Protein AF-A0A7K2QEQ9-F1 (afdb_monomer)

Sequence (281 aa):
MLDETPDTPDWWLLRLGRKLRKRQGQLDEWWRYYIGEPPLPELPQNAQQAFVDFQRKSRTNFCQLISNASVHRLFALGVTGPDGEPDDRASRWWQANRLDSRQKLVFRAAMSQATGYMMVGPHPRRTEDNGRPSPLITPEHPRECIVEYDPETGEPYVGLKAIRNDIDGYGYAWVLYDDTRFPYRTRERCGSRLPWGPDSWEYIGTTDDGEPHDLGMVQLVEFARMPDLGEDPTPEFAGVVDIQDRVNMGILNRMAASRYSGFRQKWIKGHKFAKKVDPAT

Radius of gyration: 26.87 Å; Cα contacts (8 Å, |Δi|>4): 428; chains: 1; bounding box: 74×70×76 Å

Nearest PDB structures (foldseek):
  9d94-assembly1_Fb  TM=6.676E-01  e=1.462E-11  Mycobacterium phage Bxb1
  8vde-assembly1_P6  TM=6.337E-01  e=1.022E-08  Dubowvirus dv80alpha
  7z4b-assembly1_ED  TM=5.308E-01  e=9.392E-07  Escherichia phage vB_EcoP_SU10
  7z4a-assembly1_J  TM=5.676E-01  e=2.870E-05  Escherichia phage vB_EcoP_SU10
  7y1c-assembly1_L  TM=5.266E-01  e=8.146E-05  Klebsiella phage Kp9

Structure (mmCIF, N/CA/C/O backbone):
data_AF-A0A7K2QEQ9-F1
#
_entry.id   AF-A0A7K2QEQ9-F1
#
loop_
_atom_site.group_PDB
_atom_site.id
_atom_site.type_symbol
_atom_site.label_atom_id
_atom_site.label_alt_id
_atom_site.label_comp_id
_atom_site.label_asym_id
_atom_site.label_entity_id
_atom_site.label_seq_id
_atom_site.pdbx_PDB_ins_code
_atom_site.Cartn_x
_atom_site.Cartn_y
_atom_site.Cartn_z
_atom_site.occupancy
_atom_site.B_iso_or_equiv
_atom_site.auth_seq_id
_atom_site.auth_comp_id
_atom_site.auth_asym_id
_atom_site.auth_atom_id
_atom_site.pdbx_PDB_model_num
ATOM 1 N N . MET A 1 1 ? -1.477 17.443 -23.589 1.00 75.44 1 MET A N 1
ATOM 2 C CA . MET A 1 1 ? -2.555 16.721 -22.883 1.00 75.44 1 MET A CA 1
ATOM 3 C C . MET A 1 1 ? -2.185 15.252 -22.952 1.00 75.44 1 MET A C 1
ATOM 5 O O . MET A 1 1 ? -1.629 14.880 -23.978 1.00 75.44 1 MET A O 1
ATOM 9 N N . LEU A 1 2 ? -2.367 14.490 -21.874 1.00 84.69 2 LEU A N 1
ATOM 10 C CA . LEU A 1 2 ? -2.044 13.058 -21.869 1.00 84.69 2 LEU A CA 1
ATOM 11 C C . LEU A 1 2 ? -2.911 12.311 -22.892 1.00 84.69 2 LEU A C 1
ATOM 13 O O . LEU A 1 2 ? -4.078 12.673 -23.070 1.00 84.69 2 LEU A O 1
ATOM 17 N N . ASP A 1 3 ? -2.342 11.302 -23.548 1.00 85.19 3 ASP A N 1
ATOM 18 C CA . ASP A 1 3 ? -3.082 10.430 -24.459 1.00 85.19 3 ASP A CA 1
ATOM 19 C C . ASP A 1 3 ? -4.025 9.510 -23.661 1.00 85.19 3 ASP A C 1
ATOM 21 O O . ASP A 1 3 ? -3.618 8.822 -22.727 1.00 85.19 3 ASP A O 1
ATOM 25 N N . GLU A 1 4 ? -5.316 9.519 -23.996 1.00 85.00 4 GLU A N 1
ATOM 26 C CA . GLU A 1 4 ? -6.317 8.638 -23.377 1.00 85.00 4 GLU A CA 1
ATOM 27 C C . GLU A 1 4 ? -6.650 7.422 -24.259 1.00 85.00 4 GLU A C 1
ATOM 29 O O . GLU A 1 4 ? -7.604 6.690 -23.976 1.00 85.00 4 GLU A O 1
ATOM 34 N N . THR A 1 5 ? -5.870 7.180 -25.315 1.00 90.75 5 THR A N 1
ATOM 35 C CA . THR A 1 5 ? -5.964 5.955 -26.109 1.00 90.75 5 THR A CA 1
ATOM 36 C C . THR A 1 5 ? -5.677 4.749 -25.207 1.00 90.75 5 THR A C 1
ATOM 38 O O . THR A 1 5 ? -4.652 4.744 -24.519 1.00 90.75 5 THR A O 1
ATOM 41 N N . PRO A 1 6 ? -6.568 3.737 -25.162 1.00 91.38 6 PRO A N 1
ATOM 42 C CA . PRO A 1 6 ? -6.371 2.560 -24.327 1.00 91.38 6 PRO A CA 1
ATOM 43 C C . PRO A 1 6 ? -5.007 1.911 -24.540 1.00 91.38 6 PRO A C 1
ATOM 45 O O . PRO A 1 6 ? -4.495 1.896 -25.655 1.00 91.38 6 PRO A O 1
ATOM 48 N N . ASP A 1 7 ? -4.468 1.359 -23.456 1.00 90.81 7 ASP A N 1
ATOM 49 C CA . ASP A 1 7 ? -3.192 0.639 -23.407 1.00 90.81 7 ASP A CA 1
ATOM 50 C C . ASP A 1 7 ? -1.912 1.482 -23.577 1.00 90.81 7 ASP A C 1
ATOM 52 O O . ASP A 1 7 ? -0.796 0.989 -23.420 1.00 90.81 7 ASP A O 1
ATOM 56 N N . THR A 1 8 ? -2.048 2.791 -23.788 1.00 94.81 8 THR A N 1
ATOM 57 C CA . THR A 1 8 ? -0.900 3.705 -23.740 1.00 94.81 8 THR A CA 1
ATOM 58 C C . THR A 1 8 ? -0.408 3.924 -22.300 1.00 94.81 8 THR A C 1
ATOM 60 O O . THR A 1 8 ? -1.208 3.854 -21.355 1.00 94.81 8 THR A O 1
ATOM 63 N N . PRO A 1 9 ? 0.882 4.260 -22.095 1.00 95.44 9 PRO A N 1
ATOM 64 C CA . PRO A 1 9 ? 1.413 4.581 -20.768 1.00 95.44 9 PRO A CA 1
ATOM 65 C C . PRO A 1 9 ? 0.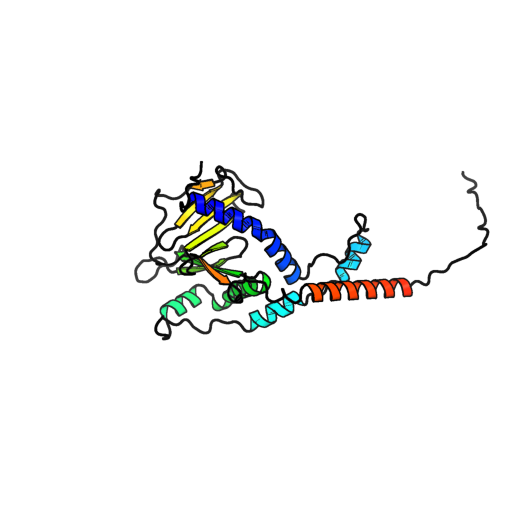640 5.709 -20.064 1.00 95.44 9 PRO A C 1
ATOM 67 O O . PRO A 1 9 ? 0.340 5.620 -18.871 1.00 95.44 9 PRO A O 1
ATOM 70 N N . ASP A 1 10 ? 0.237 6.735 -20.815 1.00 96.62 10 ASP A N 1
ATOM 71 C CA . ASP A 1 10 ? -0.557 7.871 -20.336 1.00 96.62 10 ASP A CA 1
ATOM 72 C C . ASP A 1 10 ? -1.949 7.443 -19.847 1.00 96.62 10 ASP A C 1
ATOM 74 O O . ASP A 1 10 ? -2.422 7.867 -18.781 1.00 96.62 10 ASP A O 1
ATOM 78 N N . TRP A 1 11 ? -2.599 6.548 -20.592 1.00 96.75 11 TRP A N 1
ATOM 79 C CA . TRP A 1 11 ? -3.883 5.987 -20.203 1.00 96.75 11 TRP A CA 1
ATOM 80 C C . TRP A 1 11 ? -3.764 5.119 -18.951 1.00 96.75 11 TRP A C 1
ATOM 82 O O . TRP A 1 11 ? -4.579 5.254 -18.029 1.00 96.75 11 TRP A O 1
ATOM 92 N N . TRP A 1 12 ? -2.729 4.276 -18.868 1.00 97.50 12 TRP A N 1
ATOM 93 C CA . TRP A 1 12 ? -2.460 3.451 -17.692 1.00 97.50 12 TRP A CA 1
ATOM 94 C C . TRP A 1 12 ? -2.159 4.294 -16.454 1.00 97.50 12 TRP A C 1
ATOM 96 O O . TRP A 1 12 ? -2.724 4.020 -15.391 1.00 97.50 12 TRP A O 1
ATOM 106 N N . LEU A 1 13 ? -1.378 5.370 -16.588 1.00 97.88 13 LEU A N 1
ATOM 107 C CA . LEU A 1 13 ? -1.125 6.344 -15.522 1.00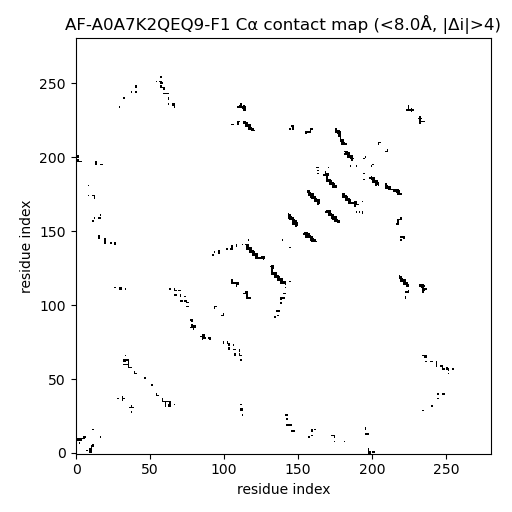 97.88 13 LEU A CA 1
ATOM 108 C C . LEU A 1 13 ? -2.440 6.866 -14.927 1.00 97.88 13 LEU A C 1
ATOM 110 O O . LEU A 1 13 ? -2.647 6.832 -13.710 1.00 97.88 13 LEU A O 1
ATOM 114 N N . LEU A 1 14 ? -3.354 7.337 -15.780 1.00 97.38 14 LEU A N 1
ATOM 115 C CA . LEU A 1 14 ? -4.630 7.898 -15.338 1.00 97.38 14 LEU A CA 1
ATOM 116 C C . LEU A 1 14 ? -5.568 6.826 -14.781 1.00 97.38 14 LEU A C 1
ATOM 118 O O . LEU A 1 14 ? -6.179 7.033 -13.727 1.00 97.38 14 LEU A O 1
ATOM 122 N N . ARG A 1 15 ? -5.691 5.678 -15.453 1.00 97.12 15 ARG A N 1
ATOM 123 C CA . ARG A 1 15 ? -6.558 4.568 -15.035 1.00 97.12 15 ARG A CA 1
ATOM 124 C C . ARG A 1 15 ? -6.131 4.017 -13.678 1.00 97.12 15 ARG A C 1
ATOM 126 O O . ARG A 1 15 ? -6.946 3.987 -12.748 1.00 97.12 15 ARG A O 1
ATOM 133 N N . LEU A 1 16 ? -4.862 3.633 -13.539 1.00 97.69 16 LEU A N 1
ATOM 134 C CA . LEU A 1 16 ? -4.319 3.093 -12.295 1.00 97.69 16 LEU A CA 1
ATOM 135 C C . LEU A 1 16 ? -4.279 4.149 -11.197 1.00 97.69 16 LEU A C 1
ATOM 137 O O . LEU A 1 16 ? -4.633 3.845 -10.061 1.00 97.69 16 LEU A O 1
ATOM 141 N N . GLY A 1 17 ? -3.965 5.405 -11.517 1.00 97.38 17 GLY A N 1
ATOM 142 C CA . GLY A 1 17 ? -3.999 6.498 -10.549 1.00 97.38 17 GLY A CA 1
ATOM 143 C C . GLY A 1 17 ? -5.399 6.733 -9.969 1.00 97.38 17 GLY A C 1
ATOM 144 O O . GLY A 1 17 ? -5.580 6.860 -8.751 1.00 97.38 17 GLY A O 1
ATOM 145 N N . ARG A 1 18 ? -6.436 6.707 -10.817 1.00 97.00 18 ARG A N 1
ATOM 146 C CA . ARG A 1 18 ? -7.844 6.789 -10.386 1.00 97.00 18 ARG A CA 1
ATOM 147 C C . ARG A 1 18 ? -8.246 5.567 -9.543 1.00 97.00 18 ARG A C 1
ATOM 149 O O . ARG A 1 18 ? -8.886 5.752 -8.503 1.00 97.00 18 ARG A O 1
ATOM 156 N N . LYS A 1 19 ? -7.832 4.349 -9.923 1.00 96.56 19 LYS A N 1
ATOM 157 C CA . LYS A 1 19 ? -8.053 3.102 -9.152 1.00 96.56 19 LYS A CA 1
ATOM 158 C C . LYS A 1 19 ? -7.372 3.170 -7.776 1.00 96.56 19 LYS A C 1
ATOM 160 O O . LYS A 1 19 ? -8.018 2.937 -6.753 1.00 96.56 19 LYS A O 1
ATOM 165 N N . LEU A 1 20 ? -6.116 3.618 -7.738 1.00 95.50 20 LEU A N 1
ATOM 166 C CA . LEU A 1 20 ? -5.326 3.852 -6.529 1.00 95.50 20 LEU A CA 1
ATOM 167 C C . LEU A 1 20 ? -6.003 4.866 -5.600 1.00 95.50 20 LEU A C 1
ATOM 169 O O . LEU A 1 20 ? -6.076 4.634 -4.395 1.00 95.50 20 LEU A O 1
ATOM 173 N N . ARG A 1 21 ? -6.548 5.966 -6.144 1.00 95.38 21 ARG A N 1
ATOM 174 C CA . ARG A 1 21 ? -7.313 6.959 -5.371 1.00 95.38 21 ARG A CA 1
ATOM 175 C C . ARG A 1 21 ? -8.598 6.367 -4.794 1.00 95.38 21 ARG A C 1
ATOM 177 O O . ARG A 1 21 ? -8.899 6.628 -3.631 1.00 95.38 21 ARG A O 1
ATOM 184 N N . LYS A 1 22 ? -9.351 5.592 -5.582 1.00 95.44 22 LYS A N 1
ATOM 185 C CA . LYS A 1 22 ? -10.633 5.004 -5.160 1.00 95.44 22 LYS A CA 1
ATOM 186 C C . LYS A 1 22 ? -10.467 4.100 -3.934 1.00 95.44 22 LYS A C 1
ATOM 188 O O . LYS A 1 22 ? 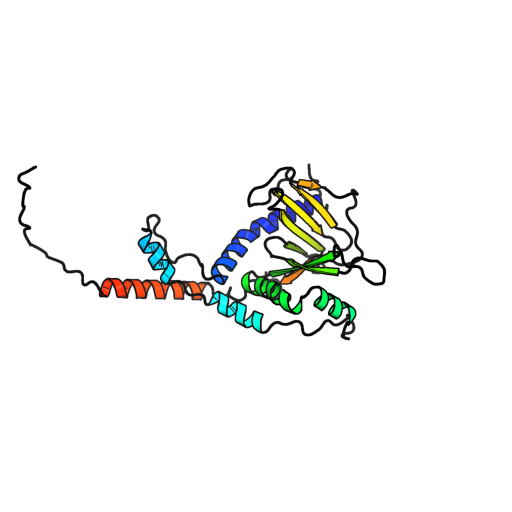-11.293 4.165 -3.029 1.00 95.44 22 LYS A O 1
ATOM 193 N N . ARG A 1 23 ? -9.383 3.319 -3.864 1.00 93.94 23 ARG A N 1
ATOM 194 C CA . ARG A 1 23 ? -9.134 2.402 -2.737 1.00 93.94 23 ARG A CA 1
ATOM 195 C C . ARG A 1 23 ? -8.541 3.050 -1.479 1.00 93.94 23 ARG A C 1
ATOM 197 O O . ARG A 1 23 ? -8.520 2.400 -0.440 1.00 93.94 23 ARG A O 1
ATOM 204 N N . GLN A 1 24 ? -8.091 4.313 -1.524 1.00 92.75 24 GLN A N 1
ATOM 205 C CA . GLN A 1 24 ? -7.481 4.979 -0.355 1.00 92.75 24 GLN A CA 1
ATOM 206 C C . GLN A 1 24 ? -8.390 4.948 0.875 1.00 92.75 24 GLN A C 1
ATOM 208 O O . GLN A 1 24 ? -7.913 4.637 1.958 1.00 92.75 24 GLN A O 1
ATOM 213 N N . GLY A 1 25 ? -9.692 5.206 0.702 1.00 93.88 25 GLY A N 1
ATOM 214 C CA . GLY A 1 25 ? -10.641 5.230 1.820 1.00 93.88 25 GLY A CA 1
ATOM 215 C C . GLY A 1 25 ? -10.752 3.882 2.536 1.00 93.88 25 GLY A C 1
ATOM 216 O O . GLY A 1 25 ? -10.727 3.839 3.762 1.00 93.88 25 GLY A O 1
ATOM 217 N N . GLN A 1 26 ? -10.784 2.785 1.776 1.00 94.75 26 GLN A N 1
ATOM 218 C CA . GLN A 1 26 ? -10.791 1.426 2.320 1.00 94.75 26 GLN A CA 1
ATOM 219 C C . GLN A 1 26 ? -9.482 1.123 3.071 1.00 94.75 26 GLN A C 1
ATOM 221 O O . GLN A 1 26 ? -9.497 0.620 4.192 1.00 94.75 26 GLN A O 1
ATOM 226 N N . LEU A 1 27 ? -8.338 1.488 2.481 1.00 95.31 27 LEU A N 1
ATOM 227 C CA . LEU A 1 27 ? -7.023 1.313 3.103 1.00 95.31 27 LEU A CA 1
ATOM 228 C C . LEU A 1 27 ? -6.869 2.151 4.384 1.00 95.31 27 LEU A C 1
ATOM 230 O O . LEU A 1 27 ? -6.240 1.687 5.336 1.00 95.31 27 LEU A O 1
ATOM 234 N N . ASP A 1 28 ? -7.417 3.371 4.410 1.00 95.25 28 ASP A N 1
ATOM 235 C CA . ASP A 1 28 ? -7.485 4.245 5.586 1.00 95.25 28 ASP A CA 1
ATOM 236 C C . ASP A 1 28 ? -8.311 3.604 6.700 1.00 95.25 28 ASP A C 1
ATOM 238 O O . ASP A 1 28 ? -7.894 3.592 7.858 1.00 95.25 28 ASP A O 1
ATOM 242 N N . GLU A 1 29 ? -9.475 3.059 6.358 1.00 95.06 29 GLU A N 1
ATOM 243 C CA . GLU A 1 29 ? -10.355 2.385 7.303 1.00 95.06 29 GLU A CA 1
ATOM 244 C C . GLU A 1 29 ? -9.675 1.169 7.933 1.00 95.06 29 GLU A C 1
ATOM 246 O O . GLU A 1 29 ? -9.560 1.096 9.158 1.00 95.06 29 GLU A O 1
ATOM 251 N N . TRP A 1 30 ? -9.134 0.260 7.124 1.00 96.31 30 TRP A N 1
ATOM 252 C CA . TRP A 1 30 ? -8.419 -0.908 7.637 1.00 96.31 30 TRP A CA 1
ATOM 253 C C . TRP A 1 30 ? -7.213 -0.519 8.490 1.00 96.31 30 TRP A C 1
ATOM 255 O O . TRP A 1 30 ? -7.004 -1.082 9.566 1.00 96.31 30 TRP A O 1
ATOM 265 N N . TRP A 1 31 ? -6.466 0.507 8.075 1.00 96.31 31 TRP A N 1
ATOM 266 C CA . TRP A 1 31 ? -5.362 1.027 8.875 1.00 96.31 31 TRP A CA 1
ATOM 267 C C . TRP A 1 31 ? -5.830 1.526 10.243 1.00 96.31 31 TRP A C 1
ATOM 269 O O . TRP A 1 31 ? -5.199 1.210 11.249 1.00 96.31 31 TRP A O 1
ATOM 279 N N . ARG A 1 32 ? -6.957 2.244 10.308 1.00 95.88 32 ARG A N 1
ATOM 280 C CA . ARG A 1 32 ? -7.550 2.722 11.566 1.00 95.88 32 ARG A CA 1
ATOM 281 C C . ARG A 1 32 ? -7.912 1.580 12.507 1.00 95.88 32 ARG A C 1
ATOM 283 O O . ARG A 1 32 ? -7.599 1.670 13.693 1.00 95.88 32 ARG A O 1
ATOM 290 N N . TYR A 1 33 ? -8.518 0.506 12.003 1.00 96.12 33 TYR A N 1
ATOM 291 C CA . TYR A 1 33 ? -8.769 -0.691 12.813 1.00 96.12 33 TYR A CA 1
ATOM 292 C C . TYR A 1 33 ? -7.458 -1.316 13.300 1.00 96.12 33 TYR A C 1
ATOM 294 O O . TYR A 1 33 ? -7.313 -1.583 14.492 1.00 96.12 33 TYR A O 1
ATOM 302 N N . TYR A 1 34 ? -6.471 -1.467 12.414 1.00 96.69 34 TYR A N 1
ATOM 303 C CA . TYR A 1 34 ? -5.168 -2.033 12.756 1.00 96.69 34 TYR A CA 1
ATOM 304 C C . TYR A 1 34 ? -4.413 -1.223 13.827 1.00 96.69 34 TYR A C 1
ATOM 306 O O . TYR A 1 34 ? -3.837 -1.804 14.744 1.00 96.69 34 TYR A O 1
ATOM 314 N N . ILE A 1 35 ? -4.410 0.111 13.776 1.00 96.25 35 ILE A N 1
ATOM 315 C CA . ILE A 1 35 ? -3.722 0.932 14.792 1.00 96.25 35 ILE A CA 1
ATOM 316 C C . ILE A 1 35 ? -4.529 1.114 16.086 1.00 96.25 35 ILE A C 1
ATOM 318 O O . ILE A 1 35 ? -4.035 1.730 17.027 1.00 96.25 35 ILE A O 1
ATOM 322 N N . GLY A 1 36 ? -5.747 0.567 16.169 1.00 94.38 36 GLY A N 1
ATOM 323 C CA . GLY A 1 36 ? -6.602 0.699 17.352 1.00 94.38 36 GLY A CA 1
ATOM 324 C C . GLY A 1 36 ? -7.331 2.039 17.432 1.00 94.38 36 GLY A C 1
ATOM 325 O O . GLY A 1 36 ? -7.755 2.462 18.508 1.00 94.38 36 GLY A O 1
ATOM 326 N N . GLU A 1 37 ? -7.525 2.697 16.290 1.00 94.31 37 GLU A N 1
ATOM 327 C CA . GLU A 1 37 ? -8.322 3.914 16.145 1.00 94.31 37 GLU A CA 1
ATOM 328 C C . GLU A 1 37 ? -9.589 3.717 15.285 1.00 94.31 37 GLU A C 1
ATOM 330 O O . GLU A 1 37 ? -9.890 4.566 14.427 1.00 94.31 37 GLU A O 1
ATOM 335 N N . PRO A 1 38 ? -10.385 2.648 15.515 1.00 91.88 38 PRO A N 1
ATOM 336 C CA . PRO A 1 38 ? -11.612 2.433 14.759 1.00 91.88 38 PRO A CA 1
ATOM 337 C C . PRO A 1 38 ? -12.593 3.601 14.959 1.00 91.88 38 PRO A C 1
ATOM 339 O O . PRO A 1 38 ? -12.462 4.379 15.923 1.00 91.88 38 PRO A O 1
ATOM 342 N N . PRO A 1 39 ? -13.570 3.783 14.055 1.00 88.19 39 PRO A N 1
ATOM 343 C CA . PRO A 1 39 ? -14.666 4.728 14.253 1.00 88.19 39 PRO A CA 1
ATOM 344 C C . PRO A 1 39 ? -15.258 4.631 15.665 1.00 88.19 39 PRO A C 1
ATOM 346 O O . PRO A 1 39 ? -15.314 3.562 16.268 1.00 88.19 39 PRO A O 1
ATOM 349 N N . LEU A 1 40 ? -15.616 5.778 16.245 1.00 83.75 40 LEU A N 1
ATOM 350 C CA . LEU A 1 40 ? -16.183 5.786 17.588 1.00 83.75 40 LEU A CA 1
ATOM 351 C C . LEU A 1 40 ? -17.622 5.235 17.554 1.00 83.75 40 LEU A C 1
ATOM 353 O O . LEU A 1 40 ? -18.376 5.607 16.650 1.00 83.75 40 LEU A O 1
ATOM 357 N N . PRO A 1 41 ? -18.004 4.378 18.516 1.00 69.31 41 PRO A N 1
ATOM 358 C CA . PRO A 1 41 ? -19.355 3.846 18.618 1.00 69.31 41 PRO A CA 1
ATOM 359 C C . PRO A 1 41 ? -20.309 4.961 19.074 1.00 69.31 41 PRO A C 1
ATOM 361 O O . PRO A 1 41 ? -20.309 5.331 20.241 1.00 69.31 41 PRO A O 1
ATOM 364 N N . GLU A 1 42 ? -21.106 5.481 18.137 1.00 63.66 42 GLU A N 1
ATOM 365 C CA . GLU A 1 42 ? -22.109 6.546 18.320 1.00 63.66 42 GLU A CA 1
ATOM 366 C C . GLU A 1 42 ? -21.556 7.956 18.618 1.00 63.66 42 GLU A C 1
ATOM 368 O O . GLU 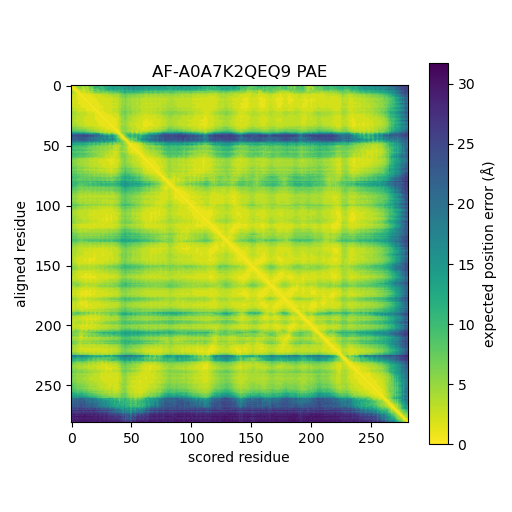A 1 42 ? -21.150 8.317 19.726 1.00 63.66 42 GLU A O 1
ATOM 373 N N . LEU A 1 43 ? -21.652 8.834 17.618 1.00 58.47 43 LEU A N 1
ATOM 374 C CA . LEU A 1 43 ? -21.442 10.271 17.781 1.00 58.47 43 LEU A CA 1
ATOM 375 C C . LEU A 1 43 ? -22.772 11.004 17.557 1.00 58.47 43 LEU A C 1
ATOM 377 O O . LEU A 1 43 ? -23.180 11.189 16.410 1.00 58.47 43 LEU A O 1
ATOM 381 N N . PRO A 1 44 ? -23.454 11.474 18.616 1.00 59.69 44 PRO A N 1
ATOM 382 C CA . PRO A 1 44 ? -24.393 12.578 18.466 1.00 59.69 44 PRO A CA 1
ATOM 383 C C . PRO A 1 44 ? -23.664 13.758 17.809 1.00 59.69 44 PRO A C 1
ATOM 385 O O . PRO A 1 44 ? -22.534 14.062 18.196 1.00 59.69 44 PRO A O 1
ATOM 388 N N . GLN A 1 45 ? -24.306 14.455 16.863 1.00 59.28 45 GLN A N 1
ATOM 389 C CA . GLN A 1 45 ? -23.685 15.570 16.120 1.00 59.28 45 GLN A CA 1
ATOM 390 C C . GLN A 1 45 ? -23.093 16.664 17.034 1.00 59.28 45 GLN A C 1
ATOM 392 O O . GLN A 1 45 ? -22.138 17.327 16.649 1.00 59.28 45 GLN A O 1
ATOM 397 N N . ASN A 1 46 ? -23.603 16.792 18.267 1.00 63.81 46 ASN A N 1
ATOM 398 C CA . ASN A 1 46 ? -23.173 17.772 19.269 1.00 63.81 46 ASN A CA 1
ATOM 399 C C . ASN A 1 46 ? -22.603 17.114 20.542 1.00 63.81 46 ASN A C 1
ATOM 401 O O . ASN A 1 46 ? -22.880 17.554 21.660 1.00 63.81 46 ASN A O 1
ATOM 405 N N . ALA A 1 47 ? -21.852 16.020 20.404 1.00 64.75 47 ALA A N 1
ATOM 406 C CA . ALA A 1 47 ? -21.173 15.396 21.536 1.00 64.75 47 ALA A CA 1
ATOM 407 C C . ALA A 1 47 ? -20.120 16.341 22.142 1.00 64.75 47 ALA A C 1
ATOM 409 O O . ALA A 1 47 ? -19.213 16.809 21.457 1.00 64.75 47 ALA A O 1
ATOM 410 N N . GLN A 1 48 ? -20.209 16.598 23.449 1.00 78.00 48 GLN A N 1
ATOM 411 C CA . GLN A 1 48 ? -19.178 17.355 24.164 1.00 78.00 48 GLN A CA 1
ATOM 412 C C . GLN A 1 48 ? -17.830 16.617 24.108 1.00 78.00 48 GLN A C 1
ATOM 414 O O . GLN A 1 48 ? -17.792 15.390 24.209 1.00 78.00 48 GLN A O 1
ATOM 419 N N . GLN A 1 49 ? -16.715 17.354 24.037 1.00 82.75 49 GLN A N 1
ATOM 420 C CA . GLN A 1 49 ? -15.361 16.776 23.974 1.00 82.75 49 GLN A CA 1
ATOM 421 C C . GLN A 1 49 ? -15.092 15.763 25.102 1.00 82.75 49 GLN A C 1
ATOM 423 O O . GLN A 1 49 ? -14.514 14.707 24.865 1.00 82.75 49 GLN A O 1
ATOM 428 N N . ALA A 1 50 ? -15.603 16.026 26.309 1.00 77.62 50 ALA A N 1
ATOM 429 C CA . ALA A 1 50 ? -15.492 15.108 27.443 1.00 77.62 50 ALA A CA 1
ATOM 430 C C . ALA A 1 50 ? -16.147 13.736 27.182 1.00 77.62 50 ALA A C 1
ATOM 432 O O . ALA A 1 50 ? -15.655 12.715 27.663 1.00 77.62 50 ALA A O 1
ATOM 433 N N . PHE A 1 51 ? -17.238 13.697 26.410 1.00 80.50 51 PHE A N 1
ATOM 434 C CA . PHE A 1 51 ? -17.881 12.451 25.999 1.00 80.50 51 PHE A CA 1
ATOM 435 C C . PHE A 1 51 ? -17.051 11.727 24.935 1.00 80.50 51 PHE A C 1
ATOM 437 O O . PHE A 1 51 ? -16.862 10.521 25.042 1.00 80.50 51 PHE A O 1
ATOM 444 N N . VAL A 1 52 ? -16.471 12.450 23.973 1.00 83.88 52 VAL A N 1
ATOM 445 C CA . VAL A 1 52 ? -15.554 11.876 22.969 1.00 83.88 52 VAL A CA 1
ATOM 446 C C . VAL A 1 52 ? -14.325 11.252 23.637 1.00 83.88 52 VAL A C 1
ATOM 448 O O . VAL A 1 52 ? -13.960 10.115 23.337 1.00 83.88 52 VAL A O 1
ATOM 451 N N . ASP A 1 53 ? -13.709 11.950 24.591 1.00 85.31 53 ASP A N 1
ATOM 452 C CA . ASP A 1 53 ? -12.554 11.437 25.337 1.00 85.31 53 ASP A CA 1
ATOM 453 C C . ASP A 1 53 ? -12.919 10.234 26.212 1.00 85.31 53 ASP A C 1
ATOM 455 O O . ASP A 1 53 ? -12.105 9.330 26.413 1.00 85.31 53 ASP A O 1
ATOM 459 N N . PHE A 1 54 ? -14.155 10.190 26.712 1.00 84.44 54 PHE A N 1
ATOM 460 C CA . PHE A 1 54 ? -14.685 9.030 27.414 1.00 84.44 54 PHE A CA 1
ATOM 461 C C . PHE A 1 54 ? -14.889 7.833 26.476 1.00 84.44 54 PHE A C 1
ATOM 463 O O . PHE A 1 54 ? -14.454 6.734 26.816 1.00 84.44 54 PHE A O 1
ATOM 470 N N . GLN A 1 55 ? -15.454 8.044 25.284 1.00 85.25 55 GLN A N 1
ATOM 471 C CA . GLN A 1 55 ? -15.598 6.996 24.269 1.00 85.25 55 GLN A CA 1
ATOM 472 C C . GLN A 1 55 ? -14.248 6.438 23.816 1.00 85.25 55 GLN A C 1
ATOM 474 O O . GLN A 1 55 ? -14.088 5.232 23.683 1.00 85.25 55 GLN A O 1
ATOM 479 N N . ARG A 1 56 ? -13.226 7.285 23.646 1.00 88.25 56 ARG A N 1
ATOM 480 C CA . ARG A 1 56 ? -11.877 6.823 23.273 1.00 88.25 56 ARG A CA 1
ATOM 481 C C . ARG A 1 56 ? -11.308 5.791 24.250 1.00 88.25 56 ARG A C 1
ATOM 483 O O . ARG A 1 56 ? -10.552 4.926 23.825 1.00 88.25 56 ARG A O 1
ATOM 490 N N . LYS A 1 57 ? -11.687 5.842 25.532 1.00 88.25 57 LYS A N 1
ATOM 491 C CA . LYS A 1 57 ? -11.246 4.871 26.547 1.00 88.25 57 LYS A CA 1
ATOM 492 C C . LYS A 1 57 ? -11.878 3.487 26.392 1.00 88.25 57 LYS A C 1
ATOM 494 O O . LYS A 1 57 ? -11.358 2.550 26.987 1.00 88.25 57 LYS A O 1
ATOM 499 N N . SER A 1 58 ? -12.972 3.348 25.639 1.00 89.06 58 SER A N 1
ATOM 500 C CA . SER A 1 58 ? -13.591 2.042 25.395 1.00 89.06 58 SER A CA 1
ATOM 501 C C . SER A 1 58 ? -12.949 1.271 24.243 1.00 89.06 58 SER A C 1
ATOM 503 O O . SER A 1 58 ? -13.236 0.084 24.087 1.00 89.06 58 SER A O 1
ATOM 505 N N . ARG A 1 59 ? -12.086 1.920 23.446 1.00 90.50 59 ARG A N 1
ATOM 506 C CA . ARG A 1 59 ? -11.389 1.278 22.329 1.00 90.50 59 ARG A CA 1
ATOM 507 C C . ARG A 1 59 ? -10.467 0.173 22.833 1.00 90.50 59 ARG A C 1
ATOM 509 O O . ARG A 1 59 ? -9.595 0.390 23.670 1.00 90.50 59 ARG A O 1
ATOM 516 N N . THR A 1 60 ? -10.643 -1.002 22.254 1.00 90.88 60 THR A N 1
ATOM 517 C CA . THR A 1 60 ? -9.745 -2.152 22.355 1.00 90.88 60 THR A CA 1
ATOM 518 C C . THR A 1 60 ? -9.180 -2.458 20.974 1.00 90.88 60 THR A C 1
ATOM 520 O O . THR A 1 60 ? -9.797 -2.097 19.974 1.00 90.88 60 THR A O 1
ATOM 523 N N . ASN A 1 61 ? -8.004 -3.085 20.903 1.00 93.81 61 ASN A N 1
ATOM 524 C CA . ASN A 1 61 ? -7.341 -3.372 19.629 1.00 93.81 61 ASN A CA 1
ATOM 525 C C . ASN A 1 61 ? -7.024 -4.866 19.477 1.00 93.81 61 ASN A C 1
ATOM 527 O O . ASN A 1 61 ? -5.892 -5.301 19.686 1.00 93.81 61 ASN A O 1
ATOM 531 N N . PHE A 1 62 ? -8.035 -5.655 19.114 1.00 95.25 62 PHE A N 1
ATOM 532 C CA . PHE A 1 62 ? -7.852 -7.056 18.727 1.00 95.25 62 PHE A CA 1
ATOM 533 C C . PHE A 1 62 ? -7.386 -7.193 17.276 1.00 95.25 62 PHE A C 1
ATOM 535 O O . PHE A 1 62 ? -6.641 -8.121 16.971 1.00 95.25 62 PHE A O 1
ATOM 542 N N . CYS A 1 63 ? -7.762 -6.260 16.395 1.00 96.00 63 CYS A N 1
ATOM 543 C CA . CYS A 1 63 ? -7.373 -6.270 14.982 1.00 96.00 63 CYS A CA 1
ATOM 544 C C . CYS A 1 63 ? -5.848 -6.335 14.800 1.00 96.00 63 CYS A C 1
ATOM 546 O O . CYS A 1 63 ? -5.353 -7.172 14.047 1.00 96.00 63 CYS A O 1
ATOM 548 N N . GLN A 1 64 ? -5.089 -5.526 15.550 1.00 96.44 64 GLN A N 1
ATOM 549 C CA . GLN A 1 64 ? -3.624 -5.572 15.522 1.00 96.44 64 GLN A CA 1
ATOM 550 C C . GLN A 1 64 ? -3.064 -6.921 15.962 1.00 96.44 64 GLN A C 1
ATOM 552 O O . GLN A 1 64 ? -2.124 -7.429 15.351 1.00 96.44 64 GLN A O 1
ATOM 557 N N . LEU A 1 65 ? -3.616 -7.479 17.042 1.00 95.56 65 LEU A N 1
ATOM 558 C CA . LEU A 1 65 ? -3.174 -8.753 17.595 1.00 95.56 65 LEU A CA 1
ATOM 559 C C . LEU A 1 65 ? -3.370 -9.880 16.575 1.00 95.56 65 LEU A C 1
ATOM 561 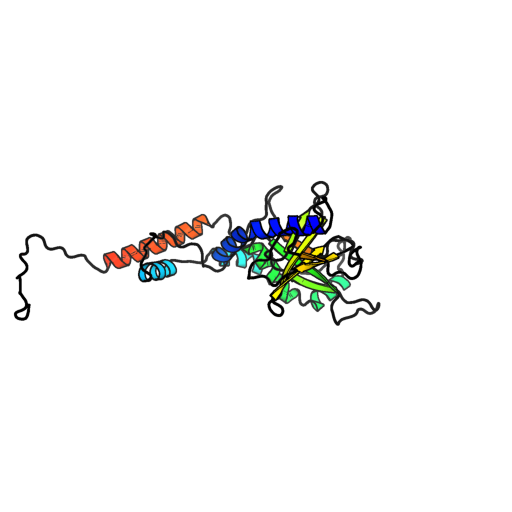O O . LEU A 1 65 ? -2.458 -10.678 16.378 1.00 95.56 65 LEU A O 1
ATOM 565 N N . ILE A 1 66 ? -4.525 -9.901 15.905 1.00 94.88 66 ILE A N 1
ATOM 566 C CA . ILE A 1 66 ? -4.872 -10.891 14.879 1.00 94.88 66 ILE A CA 1
ATOM 567 C C . ILE A 1 66 ? -3.903 -10.803 13.699 1.00 94.88 66 ILE A C 1
ATOM 569 O O . ILE A 1 66 ? -3.250 -11.796 13.389 1.00 94.88 66 ILE A O 1
ATOM 573 N N . SER A 1 67 ? -3.713 -9.616 13.108 1.00 94.81 67 SER A N 1
ATOM 574 C CA . SER A 1 67 ? -2.754 -9.458 12.004 1.00 94.81 67 SER A CA 1
ATOM 575 C C . SER A 1 67 ? -1.329 -9.835 12.422 1.00 94.81 67 SER A C 1
ATOM 577 O O . SER A 1 67 ? -0.628 -10.536 11.693 1.00 94.81 67 SER A O 1
ATOM 579 N N . ASN A 1 68 ? -0.873 -9.393 13.600 1.00 95.06 68 ASN A N 1
ATOM 580 C CA . ASN A 1 68 ? 0.500 -9.640 14.038 1.00 95.06 68 ASN A CA 1
ATOM 581 C C . ASN A 1 68 ? 0.763 -11.115 14.362 1.00 95.06 68 ASN A C 1
ATOM 583 O O . ASN A 1 68 ? 1.883 -11.577 14.144 1.00 95.06 68 ASN A O 1
ATOM 587 N N . ALA A 1 69 ? -0.237 -11.866 14.833 1.00 95.12 69 ALA A N 1
ATOM 588 C CA . ALA A 1 69 ? -0.091 -13.298 15.088 1.00 95.12 69 ALA A CA 1
ATOM 589 C C . ALA A 1 69 ? 0.355 -14.060 13.826 1.00 95.12 69 ALA A C 1
ATOM 591 O O . ALA A 1 69 ? 1.267 -14.888 13.910 1.00 95.12 69 ALA A O 1
ATOM 592 N N . SER A 1 70 ? -0.220 -13.726 12.666 1.00 92.12 70 SER A N 1
ATOM 593 C CA . SER A 1 70 ? 0.168 -14.283 11.365 1.00 92.12 70 SER A CA 1
ATOM 594 C C . SER A 1 70 ? 1.525 -13.731 10.905 1.00 92.12 70 SER A C 1
ATOM 596 O O . SER A 1 70 ? 2.437 -14.502 10.604 1.00 92.12 70 SER A O 1
ATOM 598 N N . VAL A 1 71 ? 1.734 -12.407 10.960 1.00 94.44 71 VAL A N 1
ATOM 599 C CA . VAL A 1 71 ? 2.999 -11.756 10.542 1.00 94.44 71 VAL A CA 1
ATOM 600 C C . VAL A 1 71 ? 4.220 -12.293 11.293 1.00 94.44 71 VAL A C 1
ATOM 602 O O . VAL A 1 71 ? 5.289 -12.438 10.706 1.00 94.44 71 VAL A O 1
ATOM 605 N N . HIS A 1 72 ? 4.101 -12.591 12.589 1.00 92.88 72 HIS A N 1
ATOM 606 C CA . HIS A 1 72 ? 5.225 -13.096 13.382 1.00 92.88 72 HIS A CA 1
ATOM 607 C C . HIS A 1 72 ? 5.695 -14.493 12.962 1.00 92.88 72 HIS A C 1
ATOM 609 O O . HIS A 1 72 ? 6.845 -14.832 13.243 1.00 92.88 72 HIS A O 1
ATOM 615 N N . ARG A 1 73 ? 4.835 -15.271 12.295 1.00 92.44 73 ARG A N 1
ATOM 616 C CA . ARG A 1 73 ? 5.129 -16.625 11.805 1.00 92.44 73 ARG A CA 1
ATOM 617 C C . ARG A 1 73 ? 5.626 -16.642 10.360 1.00 92.44 73 ARG A C 1
ATOM 619 O O . ARG A 1 73 ? 6.218 -17.632 9.949 1.00 92.44 73 ARG A O 1
ATOM 626 N N . LEU A 1 74 ? 5.402 -15.564 9.607 1.00 92.06 74 LEU A N 1
ATOM 627 C CA . LEU A 1 74 ? 5.864 -15.441 8.229 1.00 92.06 74 LEU A CA 1
ATOM 628 C C . LEU A 1 74 ? 7.335 -15.021 8.174 1.00 92.06 74 LEU A C 1
ATOM 630 O O . LEU A 1 74 ? 7.733 -13.989 8.726 1.00 92.06 74 LEU A O 1
ATOM 634 N N . PHE A 1 75 ? 8.132 -15.826 7.478 1.00 91.00 75 PHE A N 1
ATOM 635 C CA . PHE A 1 75 ? 9.543 -15.572 7.223 1.00 91.00 75 PHE A CA 1
ATOM 636 C C . PHE A 1 75 ? 9.971 -16.302 5.946 1.00 91.00 75 PHE A C 1
ATOM 638 O O . PHE A 1 75 ? 9.689 -17.489 5.794 1.00 91.00 75 PHE A O 1
ATOM 645 N N . ALA A 1 76 ? 10.657 -15.608 5.041 1.00 90.44 76 ALA A N 1
ATOM 646 C CA . ALA A 1 76 ? 11.315 -16.233 3.902 1.00 90.44 76 ALA A CA 1
ATOM 647 C C . ALA A 1 76 ? 12.557 -16.991 4.391 1.00 90.44 76 ALA A C 1
ATOM 649 O O . ALA A 1 76 ? 13.502 -16.381 4.884 1.00 90.44 76 ALA A O 1
ATOM 650 N N . LEU A 1 77 ? 12.541 -18.321 4.293 1.00 88.44 77 LEU A N 1
ATOM 651 C CA . LEU A 1 77 ? 13.647 -19.177 4.747 1.00 88.44 77 LEU A CA 1
ATOM 652 C C . LEU A 1 77 ? 14.801 -19.247 3.739 1.00 88.44 77 LEU A C 1
ATOM 654 O O . LEU A 1 77 ? 15.941 -19.487 4.123 1.00 88.44 77 LEU A O 1
ATOM 658 N N . GLY A 1 78 ? 14.499 -19.036 2.465 1.00 88.44 78 GLY A N 1
ATOM 659 C CA . GLY A 1 78 ? 15.438 -19.093 1.357 1.00 88.44 78 GLY A CA 1
ATOM 660 C C . GLY A 1 78 ? 14.712 -18.790 0.053 1.00 88.44 78 GLY A C 1
ATOM 661 O O . GLY A 1 78 ? 13.481 -18.708 0.031 1.00 88.44 78 GLY A O 1
ATOM 662 N N . VAL A 1 79 ? 15.478 -18.604 -1.017 1.00 90.12 79 VAL A N 1
ATOM 663 C CA . VAL A 1 79 ? 14.948 -18.429 -2.371 1.00 90.12 79 VAL A CA 1
ATOM 664 C C . VAL A 1 79 ? 15.350 -19.645 -3.190 1.00 90.12 79 VAL A C 1
ATOM 666 O O . VAL A 1 79 ? 16.501 -20.072 -3.123 1.00 90.12 79 VAL A O 1
ATOM 669 N N . THR A 1 80 ? 14.406 -20.198 -3.942 1.00 92.75 80 THR A N 1
ATOM 670 C CA . THR A 1 80 ? 14.648 -21.308 -4.866 1.00 92.75 80 THR A CA 1
ATOM 671 C C . THR A 1 80 ? 14.462 -20.847 -6.302 1.00 92.75 80 THR A C 1
ATOM 673 O O . THR A 1 80 ? 13.648 -19.960 -6.572 1.00 92.75 80 THR A O 1
ATOM 676 N N . GLY A 1 81 ? 15.202 -21.465 -7.217 1.00 89.88 81 GLY A N 1
ATOM 677 C CA . GLY A 1 81 ? 14.981 -21.332 -8.649 1.00 89.88 81 GLY A CA 1
ATOM 678 C C . GLY A 1 81 ? 13.713 -22.065 -9.115 1.00 89.88 81 GLY A C 1
ATOM 679 O O . GLY A 1 81 ? 13.036 -22.724 -8.319 1.00 89.88 81 GLY A O 1
ATOM 680 N N . PRO A 1 82 ? 13.380 -21.977 -10.416 1.00 88.50 82 PRO A N 1
ATOM 681 C CA . PRO A 1 82 ? 12.242 -22.691 -11.006 1.00 88.50 82 PRO A CA 1
ATOM 682 C C . PRO A 1 82 ? 12.347 -24.222 -10.918 1.00 88.50 82 PRO A C 1
ATOM 684 O O . PRO A 1 82 ? 11.338 -24.917 -10.974 1.00 88.50 82 PRO A O 1
ATOM 687 N N . ASP A 1 83 ? 13.565 -24.745 -10.788 1.00 91.44 83 ASP A N 1
ATOM 688 C CA . ASP A 1 83 ? 13.884 -26.160 -10.583 1.00 91.44 83 ASP A CA 1
ATOM 689 C C . ASP A 1 83 ? 13.709 -26.620 -9.125 1.00 91.44 83 ASP A C 1
ATOM 691 O O . ASP A 1 83 ? 13.809 -27.812 -8.839 1.00 91.44 83 ASP A O 1
ATOM 695 N N . GLY A 1 84 ? 13.407 -25.694 -8.209 1.00 90.25 84 GLY A N 1
ATOM 696 C CA . GLY A 1 84 ? 13.260 -25.957 -6.779 1.00 90.25 84 GLY A CA 1
ATOM 697 C C . GLY A 1 84 ? 14.585 -26.005 -6.016 1.00 90.25 84 GLY A C 1
ATOM 698 O O . GLY A 1 84 ? 14.564 -26.144 -4.792 1.00 90.25 84 GLY A O 1
ATOM 699 N N . GLU A 1 85 ? 15.720 -25.843 -6.698 1.00 93.94 85 GLU A N 1
ATOM 700 C CA . GLU A 1 85 ? 17.033 -25.811 -6.061 1.00 93.94 85 GLU A CA 1
ATOM 701 C C . GLU A 1 85 ? 17.309 -24.430 -5.442 1.00 93.94 85 GLU A C 1
ATOM 703 O O . GLU A 1 85 ? 16.782 -23.417 -5.916 1.00 93.94 85 GLU A O 1
ATOM 708 N N . PRO A 1 86 ? 18.115 -24.342 -4.369 1.00 93.56 86 PRO A N 1
ATOM 709 C CA . PRO A 1 86 ? 18.476 -23.062 -3.767 1.00 93.56 86 PRO A CA 1
ATOM 710 C C . PRO A 1 86 ? 19.148 -22.104 -4.766 1.00 93.56 86 PRO A C 1
ATOM 712 O O . PRO A 1 86 ? 20.139 -22.450 -5.407 1.00 93.56 86 PRO A O 1
ATOM 715 N N . ASP A 1 87 ? 18.653 -20.866 -4.851 1.00 94.81 87 ASP A N 1
ATOM 716 C CA . ASP A 1 87 ? 19.281 -19.798 -5.636 1.00 94.81 87 ASP A CA 1
ATOM 717 C C . ASP A 1 87 ? 20.141 -18.915 -4.718 1.00 94.81 87 ASP A C 1
ATOM 719 O O . ASP A 1 87 ? 19.665 -17.980 -4.056 1.00 94.81 87 ASP A O 1
ATOM 723 N N . ASP A 1 88 ? 21.441 -19.209 -4.689 1.00 92.06 88 ASP A N 1
ATOM 724 C CA . ASP A 1 88 ? 22.431 -18.469 -3.900 1.00 92.06 88 ASP A CA 1
ATOM 725 C C . ASP A 1 88 ? 22.545 -17.000 -4.325 1.00 92.06 88 ASP A C 1
ATOM 727 O O . ASP A 1 88 ? 22.791 -16.112 -3.499 1.00 92.06 88 ASP A O 1
ATOM 731 N N . ARG A 1 89 ? 22.345 -16.701 -5.615 1.00 90.31 89 ARG A N 1
ATOM 732 C CA . ARG A 1 89 ? 22.464 -15.337 -6.138 1.00 90.31 89 ARG A CA 1
ATOM 733 C C . ARG A 1 89 ? 21.273 -14.495 -5.697 1.00 90.31 89 ARG A C 1
ATOM 735 O O . ARG A 1 89 ? 21.479 -13.376 -5.216 1.00 90.31 89 ARG A O 1
ATOM 742 N N . ALA A 1 90 ? 20.060 -15.032 -5.807 1.00 90.75 90 ALA A N 1
ATOM 743 C CA . ALA A 1 90 ? 18.851 -14.385 -5.312 1.00 90.75 90 ALA A CA 1
ATOM 744 C C . ALA A 1 90 ? 18.882 -14.236 -3.785 1.00 90.75 90 ALA A C 1
ATOM 746 O O . ALA A 1 90 ? 18.606 -13.152 -3.263 1.00 90.75 90 ALA A O 1
ATOM 747 N N . SER A 1 91 ? 19.332 -15.268 -3.067 1.00 93.00 91 SER A N 1
ATOM 748 C CA . SER A 1 91 ? 19.516 -15.227 -1.611 1.00 93.00 91 SER A CA 1
ATOM 749 C C . SER A 1 91 ? 20.529 -14.153 -1.189 1.00 93.00 91 SER A C 1
ATOM 751 O O . SER A 1 91 ? 20.291 -13.394 -0.245 1.00 93.00 91 SER A O 1
ATOM 753 N N . ARG A 1 92 ? 21.630 -13.980 -1.931 1.00 93.69 92 ARG A N 1
ATOM 754 C CA . ARG A 1 92 ? 22.581 -12.881 -1.702 1.00 93.69 92 ARG A CA 1
ATOM 755 C C . ARG A 1 92 ? 21.938 -11.508 -1.918 1.00 93.69 92 ARG A C 1
ATOM 757 O O . ARG A 1 92 ? 22.180 -10.594 -1.126 1.00 93.69 92 ARG A O 1
ATOM 764 N N . TRP A 1 93 ? 21.125 -11.329 -2.961 1.00 94.06 93 TRP A N 1
ATOM 765 C CA . TRP A 1 93 ? 20.411 -10.065 -3.189 1.00 94.06 93 TRP A CA 1
ATOM 766 C C . TRP A 1 93 ? 19.381 -9.770 -2.104 1.00 94.06 93 TRP A C 1
ATOM 768 O O . TRP A 1 93 ? 19.270 -8.618 -1.674 1.00 94.06 93 TRP A O 1
ATOM 778 N N . TRP A 1 94 ? 18.689 -10.797 -1.616 1.00 94.06 94 TRP A N 1
ATOM 779 C CA . TRP A 1 94 ? 17.772 -10.698 -0.487 1.00 94.06 94 TRP A CA 1
ATOM 780 C C . TRP A 1 94 ? 18.477 -10.146 0.761 1.00 94.06 94 TRP A C 1
ATOM 782 O O . TRP A 1 94 ? 18.050 -9.139 1.342 1.00 94.06 94 TRP A O 1
ATOM 792 N N . GLN A 1 95 ? 19.627 -10.729 1.108 1.00 93.75 95 GLN A N 1
ATOM 793 C CA . GLN A 1 95 ? 20.460 -10.287 2.228 1.00 93.75 95 GLN A CA 1
ATOM 794 C C . GLN A 1 95 ? 21.004 -8.872 2.033 1.00 93.75 95 GLN A C 1
ATOM 796 O O . GLN A 1 95 ? 20.920 -8.029 2.930 1.00 93.75 95 GLN A O 1
ATOM 801 N N . ALA A 1 96 ? 21.515 -8.562 0.842 1.00 94.25 96 ALA A N 1
ATOM 802 C CA . ALA A 1 96 ? 22.103 -7.258 0.570 1.00 94.25 96 ALA A CA 1
ATOM 803 C C . ALA A 1 96 ? 21.080 -6.107 0.621 1.00 94.25 96 ALA A C 1
ATOM 805 O O . ALA A 1 96 ? 21.428 -4.983 0.986 1.00 94.25 96 ALA A O 1
ATOM 806 N N . ASN A 1 97 ? 19.807 -6.396 0.330 1.00 95.12 97 ASN A N 1
ATOM 807 C CA . ASN A 1 97 ? 18.687 -5.465 0.501 1.00 95.12 97 ASN A CA 1
ATOM 808 C C . ASN A 1 97 ? 18.127 -5.431 1.936 1.00 95.12 97 ASN A C 1
ATOM 810 O O . ASN A 1 97 ? 17.208 -4.659 2.233 1.00 95.12 97 ASN A O 1
ATOM 814 N N . ARG A 1 98 ? 18.714 -6.215 2.854 1.00 94.69 98 ARG A N 1
ATOM 815 C CA . ARG A 1 98 ? 18.316 -6.364 4.263 1.00 94.69 98 ARG A CA 1
ATOM 816 C C . ARG A 1 98 ? 16.879 -6.863 4.419 1.00 94.69 98 ARG A C 1
ATOM 818 O O . ARG A 1 98 ? 16.194 -6.488 5.382 1.00 94.69 98 ARG A O 1
ATOM 825 N N . LEU A 1 99 ? 16.409 -7.684 3.479 1.00 94.75 99 LEU A N 1
ATOM 826 C CA . LEU A 1 99 ? 15.023 -8.144 3.451 1.00 94.75 99 LEU A CA 1
ATOM 827 C C . LEU A 1 99 ? 14.672 -9.054 4.629 1.00 94.75 99 LEU A C 1
ATOM 829 O O . LEU A 1 99 ? 13.534 -9.001 5.078 1.00 94.75 99 LEU A O 1
ATOM 833 N N . ASP A 1 100 ? 15.635 -9.717 5.269 1.00 91.56 100 ASP A N 1
ATOM 834 C CA . ASP A 1 100 ? 15.406 -10.435 6.533 1.00 91.56 100 ASP A CA 1
ATOM 835 C C . ASP A 1 100 ? 14.734 -9.568 7.602 1.00 91.56 100 ASP A C 1
ATOM 837 O O . ASP A 1 100 ? 13.791 -9.994 8.273 1.00 91.56 100 ASP A O 1
ATOM 841 N N . SER A 1 101 ? 15.191 -8.318 7.713 1.00 90.00 101 SER A N 1
ATOM 842 C CA . SER A 1 101 ? 14.654 -7.331 8.652 1.00 90.00 101 SER A CA 1
ATOM 843 C C . SER A 1 101 ? 13.434 -6.579 8.109 1.00 90.00 101 SER A C 1
ATOM 845 O O . SER A 1 101 ? 12.591 -6.124 8.884 1.00 90.00 101 SER A O 1
ATOM 847 N N . ARG A 1 102 ? 13.324 -6.442 6.781 1.00 94.00 102 ARG A N 1
ATOM 848 C CA . ARG A 1 102 ? 12.333 -5.577 6.118 1.00 94.00 102 ARG A CA 1
ATOM 849 C C . ARG A 1 102 ? 11.095 -6.311 5.611 1.00 94.00 102 ARG A C 1
ATOM 851 O O . ARG A 1 102 ? 10.049 -5.681 5.510 1.00 94.00 102 ARG A O 1
ATOM 858 N N . GLN A 1 103 ? 11.158 -7.618 5.362 1.00 93.88 103 GLN A N 1
ATOM 859 C CA . GLN A 1 103 ? 10.045 -8.429 4.845 1.00 93.88 103 GLN A CA 1
ATOM 860 C C . GLN A 1 103 ? 8.779 -8.307 5.701 1.00 93.88 103 GLN A C 1
ATOM 862 O O . GLN A 1 103 ? 7.669 -8.219 5.184 1.00 93.88 103 GLN A O 1
ATOM 867 N N . LYS A 1 104 ? 8.941 -8.174 7.026 1.00 94.94 104 LYS A N 1
ATOM 868 C CA . LYS A 1 104 ? 7.817 -8.004 7.956 1.00 94.94 104 LYS A CA 1
ATOM 869 C C . LYS A 1 104 ? 7.056 -6.696 7.744 1.00 94.94 104 LYS A C 1
ATOM 871 O O . LYS A 1 104 ? 5.924 -6.597 8.202 1.00 94.94 104 LYS A O 1
ATOM 876 N N . LEU A 1 105 ? 7.647 -5.691 7.094 1.00 95.56 105 LEU A N 1
ATOM 877 C CA . LEU A 1 105 ? 6.930 -4.479 6.689 1.00 95.56 105 LEU A CA 1
ATOM 878 C C . LEU A 1 105 ? 5.894 -4.813 5.612 1.00 95.56 105 LEU A C 1
ATOM 880 O O . LEU A 1 105 ? 4.737 -4.431 5.759 1.00 95.56 105 LEU A O 1
ATOM 884 N N . VAL A 1 106 ? 6.292 -5.593 4.603 1.00 95.88 106 VAL A N 1
ATOM 885 C CA . VAL A 1 106 ? 5.419 -6.024 3.502 1.00 95.88 106 VAL A CA 1
ATOM 886 C C . VAL A 1 106 ? 4.344 -6.976 4.008 1.00 95.88 106 VAL A C 1
ATOM 888 O O . VAL A 1 106 ? 3.164 -6.731 3.786 1.00 95.88 106 VAL A O 1
ATOM 891 N N . PHE A 1 107 ? 4.720 -7.999 4.781 1.00 95.44 107 PHE A N 1
ATOM 892 C CA . PHE A 1 107 ? 3.746 -8.943 5.339 1.00 95.44 107 PHE A CA 1
ATOM 893 C C . PHE A 1 107 ? 2.746 -8.253 6.264 1.00 95.44 107 PHE A C 1
ATOM 895 O O . PHE A 1 107 ? 1.566 -8.586 6.263 1.00 95.44 107 PHE A O 1
ATOM 902 N N . ARG A 1 108 ? 3.187 -7.255 7.039 1.00 96.06 108 ARG A N 1
ATOM 903 C CA . ARG A 1 108 ? 2.274 -6.462 7.863 1.00 96.06 108 ARG A CA 1
ATOM 904 C C . ARG A 1 108 ? 1.306 -5.651 7.015 1.00 96.06 108 ARG A C 1
ATOM 906 O O . ARG A 1 108 ? 0.139 -5.624 7.377 1.00 96.06 108 ARG A O 1
ATOM 913 N N . ALA A 1 109 ? 1.765 -5.016 5.936 1.00 96.19 109 ALA A N 1
ATOM 914 C CA . ALA A 1 109 ? 0.883 -4.304 5.013 1.00 96.19 109 ALA A CA 1
ATOM 915 C C . ALA A 1 109 ? -0.145 -5.258 4.382 1.00 96.19 109 ALA A C 1
ATOM 917 O O . ALA A 1 109 ? -1.337 -4.974 4.431 1.00 96.19 109 ALA A O 1
ATOM 918 N N . ALA A 1 110 ? 0.284 -6.438 3.928 1.00 95.38 110 ALA A N 1
ATOM 919 C CA . ALA A 1 110 ? -0.612 -7.468 3.405 1.00 95.38 110 ALA A CA 1
ATOM 920 C C . ALA A 1 110 ? -1.672 -7.906 4.433 1.00 95.38 110 ALA A C 1
ATOM 922 O O . ALA A 1 110 ? -2.865 -7.929 4.144 1.00 95.38 110 ALA A O 1
ATOM 923 N N . MET A 1 111 ? -1.262 -8.175 5.676 1.00 95.69 111 MET A N 1
ATOM 924 C CA . MET A 1 111 ? -2.174 -8.654 6.723 1.00 95.69 111 MET A CA 1
ATOM 925 C C . MET A 1 111 ? -3.067 -7.567 7.328 1.00 95.69 111 MET A C 1
ATOM 927 O O . MET A 1 111 ? -4.095 -7.896 7.923 1.00 95.69 111 MET A O 1
ATOM 931 N N . SER A 1 112 ? -2.691 -6.288 7.236 1.00 96.06 112 SER A N 1
ATOM 932 C CA . SER A 1 112 ? -3.461 -5.176 7.812 1.00 96.06 112 SER A CA 1
ATOM 933 C C . SER A 1 112 ? -4.248 -4.368 6.788 1.00 96.06 112 SER A C 1
ATOM 935 O O . SER A 1 112 ? -5.215 -3.710 7.160 1.00 96.06 112 SER A O 1
ATOM 937 N N . GLN A 1 113 ? -3.851 -4.409 5.517 1.00 95.88 113 GLN A N 1
ATOM 938 C CA . GLN A 1 113 ? -4.419 -3.609 4.433 1.00 95.88 113 GLN A CA 1
ATOM 939 C C . GLN A 1 113 ? -4.617 -4.421 3.144 1.00 95.88 113 GLN A C 1
ATOM 941 O O . GLN A 1 113 ? -4.652 -3.843 2.059 1.00 95.88 113 GLN A O 1
ATOM 946 N N . ALA A 1 114 ? -4.755 -5.744 3.273 1.00 95.00 114 ALA A N 1
ATOM 947 C CA . ALA A 1 114 ? -4.965 -6.734 2.211 1.00 95.00 114 ALA A CA 1
ATOM 948 C C . ALA A 1 114 ? -3.781 -6.991 1.269 1.00 95.00 114 ALA A C 1
ATOM 950 O O . ALA A 1 114 ? -3.625 -8.107 0.781 1.00 95.00 114 ALA A O 1
ATOM 951 N N . THR A 1 115 ? -2.936 -5.995 1.017 1.00 95.38 115 THR A N 1
ATOM 952 C CA . THR A 1 115 ? -1.821 -6.128 0.080 1.00 95.38 115 THR A CA 1
ATOM 953 C C . THR A 1 115 ? -0.603 -5.314 0.515 1.00 95.38 115 THR A C 1
ATOM 955 O O . THR A 1 115 ? -0.714 -4.275 1.171 1.00 95.38 115 THR A O 1
ATOM 958 N N . GLY A 1 116 ? 0.581 -5.817 0.188 1.00 95.94 116 GLY A N 1
ATOM 959 C CA . GLY A 1 116 ? 1.855 -5.116 0.285 1.00 95.94 116 GLY A CA 1
ATOM 960 C C . GLY A 1 116 ? 2.610 -5.265 -1.029 1.00 95.94 116 GLY A C 1
ATOM 961 O O . GLY A 1 116 ? 2.293 -6.142 -1.821 1.00 95.94 116 GLY A O 1
ATOM 962 N N . TYR A 1 117 ? 3.618 -4.435 -1.270 1.00 97.50 117 TYR A N 1
ATOM 963 C CA . TYR A 1 117 ? 4.373 -4.500 -2.518 1.00 97.50 117 TYR A CA 1
ATOM 964 C C . TYR A 1 117 ? 5.876 -4.532 -2.248 1.00 97.50 117 TYR A C 1
ATOM 966 O O . TYR A 1 117 ? 6.356 -4.007 -1.237 1.00 97.50 117 TYR A O 1
ATOM 974 N N . MET A 1 118 ? 6.627 -5.135 -3.163 1.00 97.50 118 MET A N 1
ATOM 975 C CA . MET A 1 118 ? 8.063 -4.908 -3.292 1.00 97.50 118 MET A CA 1
ATOM 976 C C . MET A 1 118 ? 8.358 -4.432 -4.707 1.00 97.50 118 MET A C 1
ATOM 978 O O . MET A 1 118 ? 7.843 -4.995 -5.667 1.00 97.50 118 MET A O 1
ATOM 982 N N . MET A 1 119 ? 9.195 -3.410 -4.836 1.00 97.00 119 MET A N 1
ATOM 983 C CA . MET A 1 119 ? 9.658 -2.918 -6.128 1.00 97.00 119 MET A CA 1
ATOM 984 C C . MET A 1 119 ? 11.129 -3.271 -6.321 1.00 97.00 119 MET A C 1
ATOM 986 O O . MET A 1 119 ? 11.926 -3.145 -5.389 1.00 97.00 119 MET A O 1
ATOM 990 N N . VAL A 1 120 ? 11.485 -3.689 -7.532 1.00 95.50 120 VAL A N 1
ATOM 991 C CA . VAL A 1 120 ? 12.857 -3.977 -7.949 1.00 95.50 120 VAL A CA 1
ATOM 992 C C . VAL A 1 120 ? 13.330 -2.887 -8.903 1.00 95.50 120 VAL A C 1
ATOM 994 O O . VAL A 1 120 ? 12.659 -2.556 -9.874 1.00 95.50 120 VAL A O 1
ATOM 997 N N . GLY A 1 121 ? 14.505 -2.326 -8.638 1.00 93.56 121 GLY A N 1
ATOM 998 C CA . GLY A 1 121 ? 15.136 -1.341 -9.510 1.00 93.56 121 GLY A CA 1
ATOM 999 C C . GLY A 1 121 ? 16.660 -1.337 -9.384 1.00 93.56 121 GLY A C 1
ATOM 1000 O O . GLY A 1 121 ? 17.222 -2.081 -8.579 1.00 93.56 121 GLY A O 1
ATOM 1001 N N . PRO A 1 122 ? 17.363 -0.501 -10.161 1.00 93.81 122 PRO A N 1
ATOM 1002 C CA . PRO A 1 122 ? 18.817 -0.408 -10.092 1.00 93.81 122 PRO A CA 1
ATOM 1003 C C . PRO A 1 122 ? 19.273 0.280 -8.796 1.00 93.81 122 PRO A C 1
ATOM 1005 O O . PRO A 1 122 ? 18.782 1.351 -8.432 1.00 93.81 122 PRO A O 1
ATOM 1008 N N . HIS A 1 123 ? 20.251 -0.298 -8.095 1.00 95.00 123 HIS A N 1
ATOM 1009 C CA . HIS A 1 123 ? 20.843 0.342 -6.923 1.00 95.00 123 HIS A CA 1
ATOM 1010 C C . HIS A 1 123 ? 21.721 1.535 -7.342 1.00 95.00 123 HIS A C 1
ATOM 1012 O O . HIS A 1 123 ? 22.616 1.374 -8.169 1.00 95.00 123 HIS A O 1
ATOM 1018 N N . PRO A 1 124 ? 21.582 2.716 -6.714 1.00 92.50 124 PRO A N 1
ATOM 1019 C CA . PRO A 1 124 ? 22.221 3.950 -7.192 1.00 92.50 124 PRO A CA 1
ATOM 1020 C C . PRO A 1 124 ? 23.750 3.988 -7.049 1.00 92.50 124 PRO A C 1
ATOM 1022 O O . PRO A 1 124 ? 24.400 4.880 -7.581 1.00 92.50 124 PRO A O 1
ATOM 1025 N N . ARG A 1 125 ? 24.333 3.087 -6.250 1.00 93.56 125 ARG A N 1
ATOM 1026 C CA . ARG A 1 125 ? 25.769 3.111 -5.888 1.00 93.56 125 ARG A CA 1
ATOM 1027 C C . ARG A 1 125 ? 26.482 1.766 -5.933 1.00 93.56 125 ARG A C 1
ATOM 1029 O O . ARG A 1 125 ? 27.684 1.716 -5.714 1.00 93.56 125 ARG A O 1
ATOM 1036 N N . ARG A 1 126 ? 25.738 0.672 -6.080 1.00 94.12 126 ARG A N 1
ATOM 1037 C CA . ARG A 1 126 ? 26.275 -0.680 -5.901 1.00 94.12 126 ARG A CA 1
ATOM 1038 C C . ARG A 1 126 ? 26.210 -1.358 -7.247 1.00 94.12 126 ARG A C 1
ATOM 1040 O O . ARG A 1 126 ? 25.146 -1.352 -7.855 1.00 94.12 126 ARG A O 1
ATOM 1047 N N . THR A 1 127 ? 27.318 -1.949 -7.651 1.00 94.56 127 THR A N 1
ATOM 1048 C CA . THR A 1 127 ? 27.492 -2.576 -8.957 1.00 94.56 127 THR A CA 1
ATOM 1049 C C . THR A 1 127 ? 27.899 -4.026 -8.736 1.00 94.56 127 THR A C 1
ATOM 1051 O O . THR A 1 127 ? 28.578 -4.335 -7.758 1.00 94.56 127 THR A O 1
ATOM 1054 N N . GLU A 1 128 ? 27.419 -4.911 -9.595 1.00 93.56 128 GLU A N 1
ATOM 1055 C CA . GLU A 1 128 ? 27.802 -6.319 -9.642 1.00 93.56 128 GLU A CA 1
ATOM 1056 C C . GLU A 1 128 ? 29.099 -6.504 -10.442 1.00 93.56 128 GLU A C 1
ATOM 1058 O O . GLU A 1 128 ? 29.526 -5.611 -11.175 1.00 93.56 128 GLU A O 1
ATOM 1063 N N . ASP A 1 129 ? 29.700 -7.690 -10.357 1.00 91.50 129 ASP A N 1
ATOM 1064 C CA . ASP A 1 129 ? 30.963 -8.008 -11.044 1.00 91.50 129 ASP A CA 1
ATOM 1065 C C . ASP A 1 129 ? 30.865 -7.886 -12.576 1.00 91.50 129 ASP A C 1
ATOM 1067 O O . ASP A 1 129 ? 31.857 -7.649 -13.259 1.00 91.50 129 ASP A O 1
ATOM 1071 N N . ASN A 1 130 ? 29.651 -7.988 -13.125 1.00 90.44 130 ASN A N 1
ATOM 1072 C CA . ASN A 1 130 ? 29.366 -7.790 -14.548 1.00 90.44 130 ASN A CA 1
ATOM 1073 C C . ASN A 1 130 ? 29.233 -6.306 -14.958 1.00 90.44 130 ASN A C 1
ATOM 1075 O O . ASN A 1 130 ? 28.819 -6.018 -16.079 1.00 90.44 130 ASN A O 1
ATOM 1079 N N . GLY A 1 131 ? 29.526 -5.365 -14.055 1.00 91.50 131 GLY A N 1
ATOM 1080 C CA . GLY A 1 131 ? 29.467 -3.925 -14.312 1.00 91.50 131 GLY A CA 1
ATOM 1081 C C . GLY A 1 131 ? 28.059 -3.320 -14.285 1.00 91.50 131 GLY A C 1
ATOM 1082 O O . GLY A 1 131 ? 27.920 -2.114 -14.490 1.00 91.50 131 GLY A O 1
ATOM 1083 N N . ARG A 1 132 ? 27.012 -4.108 -14.011 1.00 91.31 132 ARG A N 1
ATOM 1084 C CA . ARG A 1 132 ? 25.625 -3.622 -13.940 1.00 91.31 132 ARG A CA 1
ATOM 1085 C C . ARG A 1 132 ? 25.241 -3.196 -12.520 1.00 91.31 132 ARG A C 1
ATOM 1087 O O . ARG A 1 132 ? 25.769 -3.758 -11.558 1.00 91.31 132 ARG A O 1
ATOM 1094 N N . PRO A 1 133 ? 24.308 -2.242 -12.345 1.00 93.31 133 PRO A N 1
ATOM 1095 C CA . PRO A 1 133 ? 23.777 -1.910 -11.029 1.00 93.31 133 PRO A CA 1
ATOM 1096 C C . PRO A 1 133 ? 23.208 -3.147 -10.334 1.00 93.31 133 PRO A C 1
ATOM 1098 O O . PRO A 1 133 ? 22.466 -3.928 -10.924 1.00 93.31 133 PRO A O 1
ATOM 1101 N N . SER A 1 134 ? 23.538 -3.313 -9.060 1.00 94.31 134 SER A N 1
ATOM 1102 C CA . SER A 1 134 ? 22.979 -4.382 -8.240 1.00 94.31 134 SER A CA 1
ATOM 1103 C C . SER A 1 134 ? 21.480 -4.154 -8.012 1.00 94.31 134 SER A C 1
ATOM 1105 O O . SER A 1 134 ? 21.074 -2.997 -7.882 1.00 94.31 134 SER A O 1
ATOM 1107 N N . PRO A 1 135 ? 20.645 -5.201 -7.906 1.00 94.00 135 PRO A N 1
ATOM 1108 C CA . PRO A 1 135 ? 19.225 -5.043 -7.615 1.00 94.00 135 PRO A CA 1
ATOM 1109 C C . PRO A 1 135 ? 18.985 -4.361 -6.262 1.00 94.00 135 PRO A C 1
ATOM 1111 O O . PRO A 1 135 ? 19.472 -4.805 -5.213 1.00 94.00 135 PRO A O 1
ATOM 1114 N N . LEU A 1 136 ? 18.214 -3.279 -6.287 1.00 95.88 136 LEU A N 1
ATOM 1115 C CA . LEU A 1 136 ? 17.619 -2.629 -5.129 1.00 95.88 136 LEU A CA 1
ATOM 1116 C C . LEU A 1 136 ? 16.168 -3.092 -5.012 1.00 95.88 136 LEU A C 1
ATOM 1118 O O . LEU A 1 136 ? 15.376 -2.866 -5.921 1.00 95.88 136 LEU A O 1
ATOM 1122 N N . ILE A 1 137 ? 15.841 -3.717 -3.884 1.00 96.31 137 ILE A N 1
ATOM 1123 C CA . ILE A 1 137 ? 14.498 -4.201 -3.570 1.00 96.31 137 ILE A CA 1
ATOM 1124 C C . ILE A 1 137 ? 13.948 -3.364 -2.420 1.00 96.31 137 ILE A C 1
ATOM 1126 O O . ILE A 1 137 ? 14.514 -3.352 -1.318 1.00 96.31 137 ILE A O 1
ATOM 1130 N N . THR A 1 138 ? 12.852 -2.655 -2.668 1.00 96.50 138 THR A N 1
ATOM 1131 C CA . THR A 1 138 ? 12.223 -1.758 -1.696 1.00 96.50 138 THR A CA 1
ATOM 1132 C C . THR A 1 138 ? 10.818 -2.233 -1.332 1.00 96.50 138 THR A C 1
ATOM 1134 O O . THR A 1 138 ? 10.013 -2.480 -2.223 1.00 96.50 138 THR A O 1
ATOM 1137 N N . PRO A 1 139 ? 10.494 -2.368 -0.031 1.00 97.12 139 PRO A N 1
ATOM 1138 C CA . PRO A 1 139 ? 9.114 -2.485 0.429 1.00 97.12 139 PRO A CA 1
ATOM 1139 C C . PRO A 1 139 ? 8.331 -1.223 0.078 1.00 97.12 139 PRO A C 1
ATOM 1141 O O . PRO A 1 139 ? 8.771 -0.127 0.422 1.00 97.12 139 PRO A O 1
ATOM 1144 N N . GLU A 1 140 ? 7.167 -1.380 -0.536 1.00 97.25 140 GLU A N 1
ATOM 1145 C CA . GLU A 1 140 ? 6.319 -0.268 -0.951 1.00 97.25 140 GLU A CA 1
ATOM 1146 C C . GLU A 1 140 ? 4.932 -0.351 -0.309 1.00 97.25 140 GLU A C 1
ATOM 1148 O O . GLU A 1 140 ? 4.387 -1.433 -0.059 1.00 97.25 140 GLU A O 1
ATOM 1153 N N . HIS A 1 141 ? 4.347 0.815 -0.028 1.00 96.00 141 HIS A N 1
ATOM 1154 C CA . HIS A 1 141 ? 3.041 0.902 0.614 1.00 96.00 141 HIS A CA 1
ATOM 1155 C C . HIS A 1 141 ? 1.913 0.723 -0.421 1.00 96.00 141 HIS A C 1
ATOM 1157 O O . HIS A 1 141 ? 1.942 1.361 -1.477 1.00 96.00 141 HIS A O 1
ATOM 1163 N N . PRO A 1 142 ? 0.814 0.011 -0.101 1.00 96.00 142 PRO A N 1
ATOM 1164 C CA . PRO A 1 142 ? -0.354 -0.112 -0.987 1.00 96.00 142 PRO A CA 1
ATOM 1165 C C . PRO A 1 142 ? -1.093 1.208 -1.285 1.00 96.00 142 PRO A C 1
ATOM 1167 O O . PRO A 1 142 ? -2.058 1.242 -2.041 1.00 96.00 142 PRO A O 1
ATOM 1170 N N . ARG A 1 143 ? -0.671 2.334 -0.706 1.00 95.06 143 ARG A N 1
ATOM 1171 C CA . ARG A 1 143 ? -1.238 3.655 -1.020 1.00 95.06 143 ARG A CA 1
ATOM 1172 C C . ARG A 1 143 ? -0.559 4.292 -2.219 1.00 95.06 143 ARG A C 1
ATOM 1174 O O . ARG A 1 143 ? -1.118 5.217 -2.794 1.00 95.06 143 ARG A O 1
ATOM 1181 N N . GLU A 1 144 ? 0.622 3.798 -2.554 1.00 96.19 144 GLU A N 1
ATOM 1182 C CA . GLU A 1 144 ? 1.515 4.367 -3.551 1.00 96.19 144 GLU A CA 1
ATOM 1183 C C . GLU A 1 144 ? 1.664 3.424 -4.742 1.00 96.19 144 GLU A C 1
ATOM 1185 O O . GLU A 1 144 ? 1.954 3.884 -5.833 1.00 96.19 144 GLU A O 1
ATOM 1190 N N . CYS A 1 145 ? 1.438 2.122 -4.562 1.00 97.81 145 CYS A N 1
ATOM 1191 C CA . CYS A 1 145 ? 1.714 1.107 -5.577 1.00 97.81 145 CYS A CA 1
ATOM 1192 C C . CYS A 1 145 ? 0.486 0.275 -5.914 1.00 97.81 145 CYS A C 1
ATOM 1194 O O . CYS A 1 145 ? -0.131 -0.217 -4.982 1.00 97.81 145 CYS A O 1
ATOM 1196 N N . ILE A 1 146 ? 0.151 0.067 -7.187 1.00 97.31 146 ILE A N 1
ATOM 1197 C CA . ILE A 1 146 ? -0.932 -0.820 -7.652 1.00 97.31 146 ILE A CA 1
ATOM 1198 C C . ILE A 1 146 ? -0.482 -1.606 -8.886 1.00 97.31 146 ILE A C 1
ATOM 1200 O O . ILE A 1 146 ? 0.283 -1.082 -9.688 1.00 97.31 146 ILE A O 1
ATOM 1204 N N . VAL A 1 147 ? -0.972 -2.834 -9.041 1.00 96.44 147 VAL A N 1
ATOM 1205 C CA . VAL A 1 147 ? -0.744 -3.682 -10.217 1.00 96.44 147 VAL A CA 1
ATOM 1206 C C . VAL A 1 147 ? -2.091 -3.983 -10.882 1.00 96.44 147 VAL A C 1
ATOM 1208 O O . VAL A 1 147 ? -3.109 -4.142 -10.202 1.00 96.44 147 VAL A O 1
ATOM 1211 N N . GLU A 1 148 ? -2.117 -3.983 -12.212 1.00 95.75 148 GLU A N 1
ATOM 1212 C CA . GLU A 1 148 ? -3.180 -4.579 -13.019 1.00 95.75 148 GLU A CA 1
ATOM 1213 C C . GLU A 1 148 ? -2.700 -5.922 -13.555 1.00 95.75 148 GLU A C 1
ATOM 1215 O O . GLU A 1 148 ? -1.538 -6.065 -13.937 1.00 95.75 148 GLU A O 1
ATOM 1220 N N . TYR A 1 149 ? -3.614 -6.880 -13.586 1.00 93.25 149 TYR A N 1
ATOM 1221 C CA . TYR A 1 149 ? -3.362 -8.226 -14.070 1.00 93.25 149 TYR A CA 1
ATOM 1222 C C . TYR A 1 149 ? -4.038 -8.418 -15.420 1.00 93.25 149 TYR A C 1
ATOM 1224 O O . TYR A 1 149 ? -5.122 -7.877 -15.661 1.00 93.25 149 TYR A O 1
ATOM 1232 N N . ASP A 1 150 ? -3.401 -9.193 -16.285 1.00 92.75 150 ASP A N 1
ATOM 1233 C CA . ASP A 1 150 ? -4.004 -9.638 -17.532 1.00 92.75 150 ASP A CA 1
ATOM 1234 C C . ASP A 1 150 ? -5.190 -10.573 -17.209 1.00 92.75 150 ASP A C 1
ATOM 1236 O O . ASP A 1 150 ? -5.014 -11.560 -16.489 1.00 92.75 150 ASP A O 1
ATOM 1240 N N . PRO A 1 151 ? -6.414 -10.278 -17.685 1.00 89.06 151 PRO A N 1
ATOM 1241 C CA . PRO A 1 151 ? -7.586 -11.104 -17.409 1.00 89.06 151 PRO A CA 1
ATOM 1242 C C . PRO A 1 151 ? -7.529 -12.505 -18.038 1.00 89.06 151 PRO A C 1
ATOM 1244 O O . PRO A 1 151 ? -8.267 -13.381 -17.586 1.00 89.06 151 PRO A O 1
ATOM 1247 N N . GLU A 1 152 ? -6.715 -12.725 -19.075 1.00 91.31 152 GLU A N 1
ATOM 1248 C CA . GLU A 1 152 ? -6.599 -14.021 -19.754 1.00 91.31 152 GLU A CA 1
ATOM 1249 C C . GLU A 1 152 ? -5.606 -14.950 -19.050 1.00 91.31 152 GLU A C 1
ATOM 1251 O O . GLU A 1 152 ? -5.895 -16.133 -18.855 1.00 91.31 152 GLU A O 1
ATOM 1256 N N . THR A 1 153 ? -4.449 -14.417 -18.652 1.00 90.94 153 THR A N 1
ATOM 1257 C CA . THR A 1 153 ? -3.349 -15.196 -18.058 1.00 90.94 153 THR A CA 1
ATOM 1258 C C . THR A 1 153 ? -3.319 -15.127 -16.531 1.00 90.94 153 THR A C 1
ATOM 1260 O O . THR A 1 153 ? -2.825 -16.047 -15.878 1.00 90.94 153 THR A O 1
ATOM 1263 N N . GLY A 1 154 ? -3.865 -14.060 -15.941 1.00 88.31 154 GLY A N 1
ATOM 1264 C CA . GLY A 1 154 ? -3.741 -13.759 -14.516 1.00 88.31 154 GLY A CA 1
ATOM 1265 C C . GLY A 1 154 ? -2.347 -13.271 -14.111 1.00 88.31 154 GLY A C 1
ATOM 1266 O O . GLY A 1 154 ? -2.066 -13.181 -12.915 1.00 88.31 154 GLY A O 1
ATOM 1267 N N . GLU A 1 155 ? -1.468 -12.967 -15.069 1.00 91.12 155 GLU A N 1
ATOM 1268 C CA . GLU A 1 155 ? -0.114 -12.478 -14.803 1.00 91.12 155 GLU A CA 1
ATOM 1269 C C . GLU A 1 155 ? -0.096 -10.950 -14.599 1.00 91.12 155 GLU A C 1
ATOM 1271 O O . GLU A 1 155 ? -0.947 -10.238 -15.144 1.00 91.12 155 GLU A O 1
ATOM 1276 N N . PRO A 1 156 ? 0.838 -10.406 -13.790 1.00 94.06 156 PRO A N 1
ATOM 1277 C CA . PRO A 1 156 ? 1.029 -8.962 -13.670 1.00 94.06 156 PRO A CA 1
ATOM 1278 C C . PRO A 1 156 ? 1.301 -8.326 -15.036 1.00 94.06 156 PRO A C 1
ATOM 1280 O O . PRO A 1 156 ? 2.305 -8.641 -15.668 1.00 94.06 156 PRO A O 1
ATOM 1283 N N . TYR A 1 157 ? 0.437 -7.406 -15.462 1.00 95.50 157 TYR A N 1
ATOM 1284 C CA . TYR A 1 157 ? 0.526 -6.774 -16.777 1.00 95.50 157 TYR A CA 1
ATOM 1285 C C . TYR A 1 157 ? 1.162 -5.384 -16.707 1.00 95.50 157 TYR A C 1
ATOM 1287 O O . TYR A 1 157 ? 2.175 -5.122 -17.346 1.00 95.50 157 TYR A O 1
ATOM 1295 N N . VAL A 1 158 ? 0.601 -4.494 -15.880 1.00 97.50 158 VAL A N 1
ATOM 1296 C CA . VAL A 1 158 ? 1.100 -3.118 -15.718 1.00 97.50 158 VAL A CA 1
ATOM 1297 C C . VAL A 1 158 ? 1.059 -2.707 -14.253 1.00 97.50 158 VAL A C 1
ATOM 1299 O O . VAL A 1 158 ? 0.040 -2.836 -13.575 1.00 97.50 158 VAL A O 1
ATOM 1302 N N . GLY A 1 159 ? 2.167 -2.167 -13.757 1.00 97.81 159 GLY A N 1
ATOM 1303 C CA . GLY A 1 159 ? 2.283 -1.573 -12.431 1.00 97.81 159 GLY A CA 1
ATOM 1304 C C . GLY A 1 159 ? 2.240 -0.047 -12.462 1.00 97.81 159 GLY A C 1
ATOM 1305 O O . GLY A 1 159 ? 2.643 0.595 -13.426 1.00 97.81 159 GLY A O 1
ATOM 1306 N N . LEU A 1 160 ? 1.807 0.559 -11.361 1.00 98.50 160 LEU A N 1
ATOM 1307 C CA . LEU A 1 160 ? 1.956 1.986 -11.101 1.00 98.50 160 LEU A CA 1
ATOM 1308 C C . LEU A 1 160 ? 2.525 2.178 -9.702 1.00 98.50 160 LEU A C 1
ATOM 1310 O O . LEU A 1 160 ? 1.908 1.746 -8.729 1.00 98.50 160 LEU A O 1
ATOM 1314 N N . LYS A 1 161 ? 3.634 2.913 -9.601 1.00 98.06 161 LYS A N 1
ATOM 1315 C CA . LYS A 1 161 ? 4.098 3.527 -8.351 1.00 98.06 161 LYS A CA 1
ATOM 1316 C C . LYS A 1 161 ? 3.914 5.033 -8.435 1.00 98.06 161 LYS A C 1
ATOM 1318 O O . LYS A 1 161 ? 4.377 5.639 -9.389 1.00 98.06 161 LYS A O 1
ATOM 1323 N N . ALA A 1 162 ? 3.294 5.649 -7.438 1.00 97.75 162 ALA A N 1
ATOM 1324 C CA . ALA A 1 162 ? 3.045 7.079 -7.387 1.00 97.75 162 ALA A CA 1
ATOM 1325 C C . ALA A 1 162 ? 3.249 7.628 -5.974 1.00 97.75 162 ALA A C 1
ATOM 1327 O O . ALA A 1 162 ? 2.626 7.166 -5.018 1.00 97.75 162 ALA A O 1
ATOM 1328 N N . ILE A 1 163 ? 4.101 8.642 -5.850 1.00 96.25 163 ILE A N 1
ATOM 1329 C CA . ILE A 1 163 ? 4.479 9.257 -4.577 1.00 96.25 163 ILE A CA 1
ATOM 1330 C C . ILE A 1 163 ? 4.418 10.777 -4.682 1.00 96.25 163 ILE A C 1
ATOM 1332 O O . ILE A 1 163 ? 4.624 11.355 -5.748 1.00 96.25 163 ILE A O 1
ATOM 1336 N N . ARG A 1 164 ? 4.183 11.446 -3.555 1.00 95.06 164 ARG A N 1
ATOM 1337 C CA . ARG A 1 164 ? 4.462 12.877 -3.428 1.00 95.06 164 ARG A CA 1
ATOM 1338 C C . ARG A 1 164 ? 5.839 13.042 -2.806 1.00 95.06 164 ARG A C 1
ATOM 1340 O O . ARG A 1 164 ? 6.102 12.481 -1.748 1.00 95.06 164 ARG A O 1
ATOM 1347 N N . ASN A 1 165 ? 6.693 13.833 -3.438 1.00 94.44 165 ASN A N 1
ATOM 1348 C CA . ASN A 1 165 ? 7.976 14.195 -2.864 1.00 94.44 165 ASN A CA 1
ATOM 1349 C C . ASN A 1 165 ? 7.800 15.409 -1.939 1.00 94.44 165 ASN A C 1
ATOM 1351 O O . ASN A 1 165 ? 7.381 16.488 -2.359 1.00 94.44 165 ASN A O 1
ATOM 1355 N N . ASP A 1 166 ? 8.121 15.229 -0.660 1.00 92.25 166 ASP A N 1
ATOM 1356 C CA . ASP A 1 166 ? 8.012 16.285 0.351 1.00 92.25 166 ASP A CA 1
ATOM 1357 C C . ASP A 1 166 ? 9.059 17.396 0.190 1.00 92.25 166 ASP A C 1
ATOM 1359 O O . ASP A 1 166 ? 8.857 18.496 0.701 1.00 92.25 166 ASP A O 1
ATOM 1363 N N . ILE A 1 167 ? 10.161 17.129 -0.518 1.00 93.12 167 ILE A N 1
ATOM 1364 C CA . ILE A 1 167 ? 11.273 18.074 -0.674 1.00 93.12 167 ILE A CA 1
ATOM 1365 C C . ILE A 1 167 ? 10.922 19.168 -1.688 1.00 93.12 167 ILE A C 1
ATOM 1367 O O . ILE A 1 167 ? 11.095 20.353 -1.407 1.00 93.12 167 ILE A O 1
ATOM 1371 N N . ASP A 1 168 ? 10.441 18.782 -2.871 1.00 95.06 168 ASP A N 1
ATOM 1372 C CA . ASP A 1 168 ? 10.137 19.712 -3.967 1.00 95.06 168 ASP A CA 1
ATOM 1373 C C . ASP A 1 168 ? 8.635 20.045 -4.089 1.00 95.06 168 ASP A C 1
ATOM 1375 O O . ASP A 1 168 ? 8.273 21.063 -4.691 1.00 95.06 168 ASP A O 1
ATOM 1379 N N . GLY A 1 169 ? 7.765 19.243 -3.466 1.00 94.50 169 GLY A N 1
ATOM 1380 C CA . GLY A 1 169 ? 6.313 19.401 -3.477 1.00 94.50 169 GLY A CA 1
ATOM 1381 C C . GLY A 1 169 ? 5.616 18.861 -4.729 1.00 94.50 169 GLY A C 1
ATOM 1382 O O . GLY A 1 169 ? 4.418 19.109 -4.887 1.00 94.50 169 GLY A O 1
ATOM 1383 N N . TYR A 1 170 ? 6.325 18.153 -5.610 1.00 97.38 170 TYR A N 1
ATOM 1384 C CA . TYR A 1 170 ? 5.763 17.544 -6.816 1.00 97.38 170 TYR A CA 1
ATOM 1385 C C . TYR A 1 170 ? 5.325 16.095 -6.576 1.00 97.38 170 TYR A C 1
ATOM 1387 O O . TYR A 1 170 ? 5.805 15.401 -5.676 1.00 97.38 170 TYR A O 1
ATOM 1395 N N . GLY A 1 171 ? 4.390 15.634 -7.402 1.00 97.50 171 GLY A N 1
ATOM 1396 C CA . GLY A 1 171 ? 4.069 14.221 -7.533 1.00 97.50 171 GLY A CA 1
ATOM 1397 C C . GLY A 1 171 ? 4.977 13.558 -8.560 1.00 97.50 171 GLY A C 1
ATOM 1398 O O . GLY A 1 171 ? 5.243 14.141 -9.608 1.00 97.50 171 GLY A O 1
ATOM 1399 N N . TYR A 1 172 ? 5.410 12.337 -8.269 1.00 97.69 172 TYR A N 1
ATOM 1400 C CA . TYR A 1 172 ? 6.153 11.473 -9.179 1.00 97.69 172 TYR A CA 1
ATOM 1401 C C . TYR A 1 172 ? 5.392 10.173 -9.364 1.00 97.69 172 TYR A C 1
ATOM 1403 O O . TYR A 1 172 ? 4.848 9.634 -8.399 1.00 97.69 172 TYR A O 1
ATOM 1411 N N . ALA A 1 173 ? 5.356 9.678 -10.593 1.00 97.94 173 ALA A N 1
ATOM 1412 C CA . ALA A 1 173 ? 4.747 8.403 -10.914 1.00 97.94 173 ALA A CA 1
ATOM 1413 C C . ALA A 1 173 ? 5.602 7.624 -11.912 1.00 97.94 173 ALA A C 1
ATOM 1415 O O . ALA A 1 173 ? 6.277 8.214 -12.749 1.00 97.94 173 ALA A O 1
ATOM 1416 N N . TRP A 1 174 ? 5.557 6.303 -11.821 1.00 98.06 174 TRP A N 1
ATOM 1417 C CA . TRP A 1 174 ? 6.198 5.384 -12.749 1.00 98.06 174 TRP A CA 1
ATOM 1418 C C . TRP A 1 174 ? 5.168 4.355 -13.181 1.00 98.06 174 TRP A C 1
ATOM 1420 O O . TRP A 1 174 ? 4.662 3.613 -12.336 1.00 98.06 174 TRP A O 1
ATOM 1430 N N . VAL A 1 175 ? 4.861 4.339 -14.476 1.00 98.06 175 VAL A N 1
ATOM 1431 C CA . VAL A 1 175 ? 4.122 3.243 -15.110 1.00 98.06 175 VAL A CA 1
ATOM 1432 C C . VAL A 1 175 ? 5.143 2.176 -15.480 1.00 98.06 175 VAL A C 1
ATOM 1434 O O . VAL A 1 175 ? 6.175 2.496 -16.067 1.00 98.06 175 VAL A O 1
ATOM 1437 N N . LEU A 1 176 ? 4.899 0.943 -15.054 1.00 97.62 176 LEU A N 1
ATOM 1438 C CA . LEU A 1 176 ? 5.861 -0.153 -15.058 1.00 97.62 176 LEU A CA 1
ATOM 1439 C C . LEU A 1 176 ? 5.314 -1.286 -15.925 1.00 97.62 176 LEU A C 1
ATOM 1441 O O . LEU A 1 176 ? 4.307 -1.888 -15.557 1.00 97.62 176 LEU A O 1
ATOM 1445 N N . TYR A 1 177 ? 5.987 -1.572 -17.030 1.00 96.62 177 TYR A N 1
ATOM 1446 C CA . TYR A 1 177 ? 5.782 -2.767 -17.843 1.00 96.62 177 TYR A CA 1
ATOM 1447 C C . TYR A 1 177 ? 6.853 -3.815 -17.494 1.00 96.62 177 TYR A C 1
ATOM 1449 O O . TYR A 1 177 ? 7.626 -3.649 -16.542 1.00 96.62 177 TYR A O 1
ATOM 1457 N N . ASP A 1 178 ? 6.864 -4.925 -18.220 1.00 94.50 178 ASP A N 1
ATOM 1458 C CA . ASP A 1 178 ? 7.797 -6.040 -18.055 1.00 94.50 178 ASP A CA 1
ATOM 1459 C C . ASP A 1 178 ? 9.209 -5.760 -18.602 1.00 94.50 178 ASP A C 1
ATOM 1461 O O . ASP A 1 178 ? 10.198 -6.297 -18.083 1.00 94.50 178 ASP A O 1
ATOM 1465 N N . ASP A 1 179 ? 9.315 -4.873 -19.591 1.00 94.56 179 ASP A N 1
ATOM 1466 C CA . ASP A 1 179 ? 10.568 -4.476 -20.239 1.00 94.56 179 ASP A CA 1
ATOM 1467 C C . ASP A 1 179 ? 10.896 -2.977 -20.132 1.00 94.56 179 ASP A C 1
ATOM 1469 O O . ASP A 1 179 ? 12.035 -2.577 -20.368 1.00 94.56 179 ASP A O 1
ATOM 1473 N N . THR A 1 180 ? 9.929 -2.140 -19.757 1.00 95.69 180 THR A N 1
ATOM 1474 C CA . THR A 1 180 ? 10.050 -0.682 -19.861 1.00 95.69 180 THR A CA 1
ATOM 1475 C C . THR A 1 180 ? 9.310 0.023 -18.733 1.00 95.69 180 THR A C 1
ATOM 1477 O O . THR A 1 180 ? 8.250 -0.405 -18.277 1.00 95.69 180 THR A O 1
ATOM 1480 N N . ARG A 1 181 ? 9.828 1.174 -18.296 1.00 95.88 181 ARG A N 1
ATOM 1481 C CA . ARG A 1 181 ? 9.109 2.073 -17.386 1.00 95.88 181 ARG A CA 1
ATOM 1482 C C . ARG A 1 181 ? 9.001 3.490 -17.926 1.00 95.88 181 ARG A C 1
ATOM 1484 O O . ARG A 1 181 ? 9.932 4.010 -18.532 1.00 95.88 181 ARG A O 1
ATOM 1491 N N . PHE A 1 182 ? 7.905 4.158 -17.594 1.00 97.44 182 PHE A N 1
ATOM 1492 C CA . PHE A 1 182 ? 7.618 5.525 -18.015 1.00 97.44 182 PHE A CA 1
ATOM 1493 C C . PHE A 1 182 ? 7.520 6.437 -16.785 1.00 97.44 182 PHE A C 1
ATOM 1495 O O . PHE A 1 182 ? 6.571 6.303 -16.002 1.00 97.44 182 PHE A O 1
ATOM 1502 N N . PRO A 1 183 ? 8.505 7.328 -16.553 1.00 97.50 183 PRO A N 1
ATOM 1503 C CA . PRO A 1 183 ? 8.477 8.271 -15.442 1.00 97.50 183 PRO A CA 1
ATOM 1504 C C . PRO A 1 183 ? 7.672 9.538 -15.775 1.00 97.50 183 PRO A C 1
ATOM 1506 O O . PRO A 1 183 ? 7.846 10.172 -16.816 1.00 97.50 183 PRO A O 1
ATOM 1509 N N . TYR A 1 184 ? 6.852 9.962 -14.820 1.00 97.94 184 TYR A N 1
ATOM 1510 C CA . TYR A 1 184 ? 6.013 11.153 -14.888 1.00 97.94 184 TYR A CA 1
ATOM 1511 C C . TYR A 1 184 ? 6.223 12.048 -13.673 1.00 97.94 184 TYR A C 1
ATOM 1513 O O . TYR A 1 184 ? 6.483 11.581 -12.559 1.00 97.94 184 TYR A O 1
ATOM 1521 N N . ARG A 1 185 ? 6.019 13.349 -13.878 1.00 97.69 185 ARG A N 1
ATOM 1522 C CA . ARG A 1 185 ? 5.970 14.367 -12.826 1.00 97.69 185 ARG A CA 1
ATOM 1523 C C . ARG A 1 185 ? 4.674 15.161 -12.932 1.00 97.69 185 ARG A C 1
ATOM 1525 O O . ARG A 1 185 ? 4.135 15.328 -14.022 1.00 97.69 185 ARG A O 1
ATOM 1532 N N . THR A 1 186 ? 4.149 15.664 -11.821 1.00 97.75 186 THR A N 1
ATOM 1533 C CA . THR A 1 186 ? 3.050 16.634 -11.885 1.00 97.75 186 THR A CA 1
ATOM 1534 C C . THR A 1 186 ? 3.534 17.958 -12.482 1.00 97.75 186 THR A C 1
ATOM 1536 O O . THR A 1 186 ? 4.632 18.412 -12.170 1.00 97.75 186 THR A O 1
ATOM 1539 N N . ARG A 1 187 ? 2.711 18.620 -13.305 1.00 96.06 187 ARG A N 1
ATOM 1540 C CA . ARG A 1 187 ? 3.071 19.932 -13.890 1.00 96.06 187 ARG A CA 1
ATOM 1541 C C . ARG A 1 187 ? 3.207 21.029 -12.836 1.00 96.06 187 ARG A C 1
ATOM 1543 O O . ARG A 1 187 ? 4.017 21.940 -12.960 1.00 96.06 187 ARG A O 1
ATOM 1550 N N . GLU A 1 188 ? 2.402 20.929 -11.786 1.00 95.44 188 GLU A N 1
ATOM 1551 C CA . GLU A 1 188 ? 2.386 21.856 -10.661 1.00 95.44 188 GLU A CA 1
ATOM 1552 C C . GLU A 1 188 ? 2.660 21.116 -9.352 1.00 95.44 188 GLU A C 1
ATOM 1554 O O . GLU A 1 188 ? 2.513 19.891 -9.251 1.00 95.44 188 GLU A O 1
ATOM 1559 N N . ARG A 1 189 ? 3.026 21.876 -8.318 1.00 95.12 189 ARG A N 1
ATOM 1560 C CA . ARG A 1 189 ? 3.114 21.350 -6.955 1.00 95.12 189 ARG A CA 1
ATOM 1561 C C . 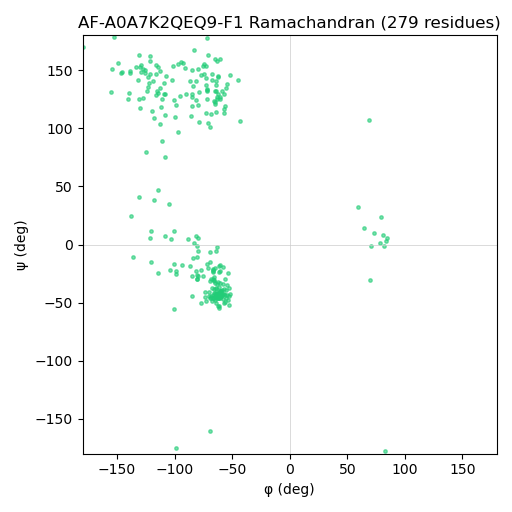ARG A 1 189 ? 1.734 20.913 -6.485 1.00 95.12 189 ARG A C 1
ATOM 1563 O O . ARG A 1 189 ? 0.752 21.629 -6.667 1.00 95.12 189 ARG A O 1
ATOM 1570 N N . CYS A 1 190 ? 1.663 19.766 -5.824 1.00 90.88 190 CYS A N 1
ATOM 1571 C CA . CYS A 1 190 ? 0.406 19.217 -5.333 1.00 90.88 190 CYS A CA 1
ATOM 1572 C C . CYS A 1 190 ? 0.356 19.174 -3.801 1.00 90.88 190 CYS A C 1
ATOM 1574 O O . CYS A 1 190 ? 1.373 19.053 -3.108 1.00 90.88 190 CYS A O 1
ATOM 1576 N N . GLY A 1 191 ? -0.866 19.250 -3.267 1.00 89.00 191 GLY A N 1
ATOM 1577 C CA . GLY A 1 191 ? -1.134 19.007 -1.850 1.00 89.00 191 GLY A CA 1
ATOM 1578 C C . GLY A 1 191 ? -0.954 17.533 -1.473 1.00 89.00 191 GLY A C 1
ATOM 1579 O O . GLY A 1 191 ? -0.361 16.751 -2.206 1.00 89.00 191 GLY A O 1
ATOM 1580 N N . SER A 1 192 ? -1.530 17.114 -0.347 1.00 84.56 192 SER A N 1
ATOM 1581 C CA . SER A 1 192 ? -1.417 15.728 0.141 1.00 84.56 192 SER A CA 1
ATOM 1582 C C . SER A 1 192 ? -1.980 14.663 -0.810 1.00 84.56 192 SER A C 1
ATOM 1584 O O . SER A 1 192 ? -1.661 13.487 -0.668 1.00 84.56 192 SER A O 1
ATOM 1586 N N . ARG A 1 193 ? -2.822 15.052 -1.775 1.00 89.69 193 ARG A N 1
ATOM 1587 C CA . ARG A 1 193 ? -3.427 14.150 -2.759 1.00 89.69 193 ARG A CA 1
ATOM 1588 C C . ARG A 1 193 ? -2.862 14.427 -4.146 1.00 89.69 193 ARG A C 1
ATOM 1590 O O . ARG A 1 193 ? -2.990 15.542 -4.649 1.00 89.69 193 ARG A O 1
ATOM 1597 N N . LEU A 1 194 ? -2.325 13.387 -4.778 1.00 94.62 194 LEU A N 1
ATOM 1598 C CA . LEU A 1 194 ? -1.870 13.436 -6.167 1.00 94.62 194 LEU A CA 1
ATOM 1599 C C . LEU A 1 194 ? -3.055 13.661 -7.114 1.00 94.62 194 LEU A C 1
ATOM 1601 O O . LEU A 1 194 ? -4.059 12.962 -6.952 1.00 94.62 194 LEU A O 1
ATOM 1605 N N . PRO A 1 195 ? -2.985 14.604 -8.070 1.00 95.12 195 PRO A N 1
ATOM 1606 C CA . PRO A 1 195 ? -4.020 14.832 -9.078 1.00 95.12 195 PRO A CA 1
ATOM 1607 C C . PRO A 1 195 ? -4.010 13.734 -10.160 1.00 95.12 195 PRO A C 1
ATOM 1609 O O . PRO A 1 195 ? -2.960 13.219 -10.505 1.00 95.12 195 PRO A O 1
ATOM 1612 N N . TRP A 1 196 ? -5.173 13.374 -10.714 1.00 95.44 196 TRP A N 1
ATOM 1613 C CA . TRP A 1 196 ? -5.306 12.330 -11.755 1.00 95.44 196 TRP A CA 1
ATOM 1614 C C . TRP A 1 196 ? -6.144 12.824 -12.941 1.00 95.44 196 TRP A C 1
ATOM 1616 O O . TRP A 1 196 ? -7.037 12.126 -13.433 1.00 95.44 196 TRP A O 1
ATOM 1626 N N . GLY A 1 197 ? -5.915 14.083 -13.323 1.00 93.19 197 GLY A N 1
ATOM 1627 C CA . GLY A 1 197 ? -6.517 14.703 -14.498 1.00 93.19 197 GLY A CA 1
ATOM 1628 C C . GLY A 1 197 ? -5.604 14.594 -15.729 1.00 93.19 197 GLY A C 1
ATOM 1629 O O . GLY A 1 197 ? -4.386 14.504 -15.559 1.00 93.19 197 GLY A O 1
ATOM 1630 N N . PRO A 1 198 ? -6.160 14.667 -16.952 1.00 91.25 198 PRO A N 1
ATOM 1631 C CA . PRO A 1 198 ? -5.398 14.544 -18.206 1.00 91.25 198 PRO A CA 1
ATOM 1632 C C . PRO A 1 198 ? -4.316 15.616 -18.416 1.00 91.25 198 PRO A C 1
ATOM 1634 O O . PRO A 1 198 ? -3.394 15.440 -19.206 1.00 91.25 198 PRO A O 1
ATOM 1637 N N . ASP A 1 199 ? -4.410 16.735 -17.698 1.00 93.31 199 ASP A N 1
ATOM 1638 C CA . ASP A 1 199 ? -3.438 17.833 -17.745 1.00 93.31 199 ASP A CA 1
ATOM 1639 C C . ASP A 1 199 ? -2.581 17.952 -16.485 1.00 93.31 199 ASP A C 1
ATOM 1641 O O . ASP A 1 199 ? -1.829 18.910 -16.325 1.00 93.31 199 ASP A O 1
ATOM 1645 N N . SER A 1 200 ? -2.689 16.993 -15.566 1.00 94.50 200 SER A N 1
ATOM 1646 C CA . SER A 1 200 ? -2.004 17.065 -14.275 1.00 94.50 200 SER A CA 1
ATOM 1647 C C . SER A 1 200 ? -0.543 16.626 -14.327 1.00 94.50 200 SER A C 1
ATOM 1649 O O . SER A 1 200 ? 0.229 17.024 -13.454 1.00 94.50 200 SER A O 1
ATOM 1651 N N . TRP A 1 201 ? -0.170 15.826 -15.327 1.00 97.19 201 TRP A N 1
ATOM 1652 C CA . TRP A 1 201 ? 1.150 15.215 -15.435 1.00 97.19 201 TRP A CA 1
ATOM 1653 C C . TRP A 1 201 ? 1.861 15.605 -16.729 1.00 97.19 201 TRP A C 1
ATOM 1655 O O . TRP A 1 201 ? 1.253 16.020 -17.722 1.00 97.19 201 TRP A O 1
ATOM 1665 N N . GLU A 1 202 ? 3.175 15.478 -16.681 1.00 96.25 202 GLU A N 1
ATOM 1666 C CA . GLU A 1 202 ? 4.084 15.551 -17.811 1.00 96.25 202 GLU A CA 1
ATOM 1667 C C . GLU A 1 202 ? 5.040 14.361 -17.750 1.00 96.25 202 GLU A C 1
ATOM 1669 O O . GLU A 1 202 ? 5.467 13.936 -16.670 1.00 96.25 202 GLU A O 1
ATOM 1674 N N . TYR A 1 203 ? 5.343 13.812 -18.918 1.00 96.31 203 TYR A N 1
ATOM 1675 C CA . TYR A 1 203 ? 6.360 12.787 -19.072 1.00 96.31 203 TYR A CA 1
ATOM 1676 C C . TYR A 1 203 ? 7.748 13.414 -18.896 1.00 96.31 203 TYR A C 1
ATOM 1678 O O . TYR A 1 203 ? 8.014 14.489 -19.436 1.00 96.31 203 TYR A O 1
ATOM 1686 N N . ILE A 1 204 ? 8.615 12.771 -18.111 1.00 96.31 204 ILE A N 1
ATOM 1687 C CA . ILE A 1 204 ? 9.969 13.272 -17.803 1.00 96.31 204 ILE A CA 1
ATOM 1688 C C . ILE A 1 204 ? 11.077 12.309 -18.239 1.00 96.31 204 ILE A C 1
ATOM 1690 O O . ILE A 1 204 ? 12.226 12.471 -17.824 1.00 96.31 204 ILE A O 1
ATOM 1694 N N . GLY A 1 205 ? 10.743 11.285 -19.027 1.00 90.62 205 GLY A N 1
ATOM 1695 C CA . GLY A 1 205 ? 11.739 10.351 -19.539 1.00 90.62 205 GLY A CA 1
ATOM 1696 C C . GLY A 1 205 ? 12.642 10.988 -20.594 1.00 90.62 205 GLY A C 1
ATOM 1697 O O . GLY A 1 205 ? 12.355 12.048 -21.146 1.00 90.62 205 GLY A O 1
ATOM 1698 N N . THR A 1 206 ? 13.777 10.338 -20.847 1.00 88.19 206 THR A N 1
ATOM 1699 C CA . THR A 1 206 ? 14.792 10.847 -21.791 1.00 88.19 206 THR A CA 1
ATOM 1700 C C . THR A 1 206 ? 14.427 10.557 -23.251 1.00 88.19 206 THR A C 1
ATOM 1702 O O . THR A 1 206 ? 14.845 11.281 -24.151 1.00 88.19 206 THR A O 1
ATOM 1705 N N . THR A 1 207 ? 13.653 9.499 -23.478 1.00 90.00 207 THR A N 1
ATOM 1706 C CA . THR A 1 207 ? 13.214 8.988 -24.782 1.00 90.00 207 THR A CA 1
ATOM 1707 C C . THR A 1 207 ? 11.708 8.788 -24.761 1.00 90.00 207 THR A C 1
ATOM 1709 O O . THR A 1 207 ? 11.165 8.448 -23.713 1.00 90.00 207 THR A O 1
ATOM 1712 N N . ASP A 1 208 ? 11.031 8.952 -25.895 1.00 87.62 208 ASP A N 1
ATOM 1713 C CA . ASP A 1 208 ? 9.576 8.745 -25.979 1.00 87.62 208 ASP A CA 1
ATOM 1714 C C . ASP A 1 208 ? 9.182 7.270 -25.758 1.00 87.62 208 ASP A C 1
ATOM 1716 O O . ASP A 1 208 ? 8.090 6.988 -25.274 1.00 87.62 208 ASP A O 1
ATOM 1720 N N . ASP A 1 209 ? 10.109 6.339 -26.003 1.00 89.62 209 ASP A N 1
ATOM 1721 C CA . ASP A 1 209 ? 9.914 4.891 -25.839 1.00 89.62 209 ASP A CA 1
ATOM 1722 C C . ASP A 1 209 ? 10.033 4.395 -24.384 1.00 89.62 209 ASP A C 1
ATOM 1724 O O . ASP A 1 209 ? 10.022 3.194 -24.146 1.00 89.62 209 ASP A O 1
ATOM 1728 N N . GLY A 1 210 ? 10.178 5.286 -23.398 1.00 92.44 210 GLY A N 1
ATOM 1729 C CA . GLY A 1 210 ? 10.374 4.888 -22.000 1.00 92.44 210 GLY A CA 1
ATOM 1730 C C . GLY A 1 210 ? 11.822 4.536 -21.648 1.00 92.44 210 GLY A C 1
ATOM 1731 O O . GLY A 1 210 ? 12.747 4.669 -22.450 1.00 92.44 210 GLY A O 1
ATOM 1732 N N . GLU A 1 211 ? 12.034 4.128 -20.396 1.00 94.00 211 GLU A N 1
ATOM 1733 C CA . GLU A 1 211 ? 13.321 3.667 -19.876 1.00 94.00 211 GLU A CA 1
ATOM 1734 C C . GLU A 1 211 ? 13.352 2.126 -19.843 1.00 94.00 211 GLU A C 1
ATOM 1736 O O . GLU A 1 211 ? 12.668 1.534 -18.998 1.00 94.00 211 GLU A O 1
ATOM 1741 N N . PRO A 1 212 ? 14.136 1.464 -20.713 1.00 94.00 212 PRO A N 1
ATOM 1742 C CA . PRO A 1 212 ? 14.140 0.007 -20.813 1.00 94.00 212 PRO A CA 1
ATOM 1743 C C . PRO A 1 212 ? 14.884 -0.674 -19.652 1.00 94.00 212 PRO A C 1
ATOM 1745 O O . PRO A 1 212 ? 15.833 -0.128 -19.075 1.00 94.00 212 PRO A O 1
ATOM 1748 N N . HIS A 1 213 ? 14.492 -1.910 -19.351 1.00 91.69 213 HIS A N 1
ATOM 1749 C CA . HIS A 1 213 ? 15.132 -2.824 -18.410 1.00 91.69 213 HIS A CA 1
ATOM 1750 C C . HIS A 1 213 ? 14.948 -4.295 -18.815 1.00 91.69 213 HIS A C 1
ATOM 1752 O O . HIS A 1 213 ? 13.988 -4.671 -19.471 1.00 91.69 213 HIS A O 1
ATOM 1758 N N . ASP A 1 214 ? 15.842 -5.172 -18.364 1.00 89.75 214 ASP A N 1
ATOM 1759 C CA . ASP A 1 214 ? 15.935 -6.568 -18.814 1.00 89.75 214 ASP A CA 1
ATOM 1760 C C . ASP A 1 214 ? 15.399 -7.593 -17.799 1.00 89.75 214 ASP A C 1
ATOM 1762 O O . ASP A 1 214 ? 15.938 -8.689 -17.659 1.00 89.75 214 ASP A O 1
ATOM 1766 N N . LEU A 1 215 ? 14.344 -7.232 -17.062 1.00 88.56 215 LEU A N 1
ATOM 1767 C CA . LEU A 1 215 ? 13.745 -8.099 -16.041 1.00 88.56 215 LEU A CA 1
ATOM 1768 C C . LEU A 1 215 ? 12.797 -9.157 -16.622 1.00 88.56 215 LEU A C 1
ATOM 1770 O O . LEU A 1 215 ? 12.664 -10.220 -16.018 1.00 88.56 215 LEU A O 1
ATOM 1774 N N . GLY A 1 216 ? 12.147 -8.869 -17.757 1.00 90.25 216 GLY A N 1
ATOM 1775 C CA . GLY A 1 216 ? 11.147 -9.748 -18.379 1.00 90.25 216 GLY A CA 1
ATOM 1776 C C . GLY A 1 216 ? 9.887 -9.952 -17.533 1.00 90.25 216 GLY A C 1
ATOM 1777 O O . GLY A 1 216 ? 9.148 -10.899 -17.763 1.00 90.25 216 GLY A O 1
ATOM 1778 N N . MET A 1 217 ? 9.697 -9.114 -16.512 1.00 92.31 217 MET A N 1
ATOM 1779 C CA . MET A 1 217 ? 8.607 -9.138 -15.539 1.00 92.31 217 MET A CA 1
ATOM 1780 C C . MET A 1 217 ? 8.419 -7.715 -15.009 1.00 92.31 217 MET A C 1
ATOM 1782 O O . MET A 1 217 ? 9.385 -6.949 -14.906 1.00 92.31 217 MET A O 1
ATOM 1786 N N . VAL A 1 218 ? 7.195 -7.370 -14.607 1.00 95.62 218 VAL A N 1
ATOM 1787 C CA . VAL A 1 218 ? 6.894 -6.056 -14.022 1.00 95.62 218 VAL A CA 1
ATOM 1788 C C . VAL A 1 218 ? 7.743 -5.820 -12.765 1.00 95.62 218 VAL A C 1
ATOM 1790 O O . VAL A 1 218 ? 7.804 -6.655 -11.862 1.00 95.62 218 VAL A O 1
ATOM 1793 N N . GLN A 1 219 ? 8.372 -4.642 -12.669 1.00 95.75 219 GLN A N 1
ATOM 1794 C CA . GLN A 1 219 ? 9.239 -4.250 -11.541 1.00 95.75 219 GLN A CA 1
ATOM 1795 C C . GLN A 1 219 ? 8.557 -4.281 -10.166 1.00 95.75 219 GLN A C 1
ATOM 1797 O O . GLN A 1 219 ? 9.234 -4.268 -9.136 1.00 95.75 219 GLN A O 1
ATOM 1802 N N . LEU A 1 220 ? 7.228 -4.259 -10.139 1.00 97.25 220 LEU A N 1
ATOM 1803 C CA . LEU A 1 220 ? 6.405 -4.163 -8.946 1.00 97.25 220 LEU A CA 1
ATOM 1804 C C . LEU A 1 220 ? 5.712 -5.498 -8.672 1.00 97.25 220 LEU A C 1
ATOM 1806 O O . LEU A 1 220 ? 4.800 -5.892 -9.392 1.00 97.25 220 LEU A O 1
ATOM 1810 N N . VAL A 1 221 ? 6.120 -6.158 -7.592 1.00 95.38 221 VAL A N 1
ATOM 1811 C CA . VAL A 1 221 ? 5.578 -7.449 -7.163 1.00 95.38 221 VAL A CA 1
ATOM 1812 C C . VAL A 1 221 ? 4.575 -7.236 -6.037 1.00 95.38 221 VAL A C 1
ATOM 1814 O O . VAL A 1 221 ? 4.896 -6.646 -5.000 1.00 95.38 221 VAL A O 1
ATOM 1817 N N . GLU A 1 222 ? 3.360 -7.735 -6.242 1.00 95.19 222 GLU A N 1
ATOM 1818 C CA . GLU A 1 222 ? 2.283 -7.717 -5.258 1.00 95.19 222 GLU A CA 1
ATOM 1819 C C . GLU A 1 222 ? 2.371 -8.910 -4.296 1.00 95.19 222 GLU A C 1
ATOM 1821 O O . GLU A 1 222 ? 2.450 -10.068 -4.695 1.00 95.19 222 GLU A O 1
ATOM 1826 N N . PHE A 1 223 ? 2.306 -8.609 -3.004 1.00 94.25 223 PHE A N 1
ATOM 1827 C CA . PHE A 1 223 ? 2.161 -9.550 -1.900 1.00 94.25 223 PHE A CA 1
ATOM 1828 C C . PHE A 1 223 ? 0.750 -9.400 -1.331 1.00 94.25 223 PHE A C 1
ATOM 1830 O O . PHE A 1 223 ? 0.546 -8.792 -0.275 1.00 94.25 223 PHE A O 1
ATOM 1837 N N . ALA A 1 224 ? -0.235 -9.926 -2.054 1.00 92.31 224 ALA A N 1
ATOM 1838 C CA . ALA A 1 224 ? -1.613 -9.979 -1.586 1.00 92.31 224 ALA A CA 1
ATOM 1839 C C . ALA A 1 224 ? -1.766 -11.031 -0.474 1.00 92.31 224 ALA A C 1
ATOM 1841 O O . ALA A 1 224 ? -1.167 -12.110 -0.525 1.00 92.31 224 ALA A O 1
ATOM 1842 N N . ARG A 1 225 ? -2.601 -10.751 0.533 1.00 90.75 225 ARG A N 1
ATOM 1843 C CA . ARG A 1 225 ? -3.114 -11.814 1.404 1.00 90.75 225 ARG A CA 1
ATOM 1844 C C . ARG A 1 225 ? -3.982 -12.715 0.531 1.00 90.75 225 ARG A C 1
ATOM 1846 O O . ARG A 1 225 ? -4.944 -12.214 -0.039 1.00 90.75 225 ARG A O 1
ATOM 1853 N N . MET A 1 226 ? -3.626 -14.001 0.456 1.00 75.81 226 MET A N 1
ATOM 1854 C CA . MET A 1 226 ? -4.251 -14.998 -0.419 1.00 75.81 226 MET A CA 1
ATOM 1855 C C . MET A 1 226 ?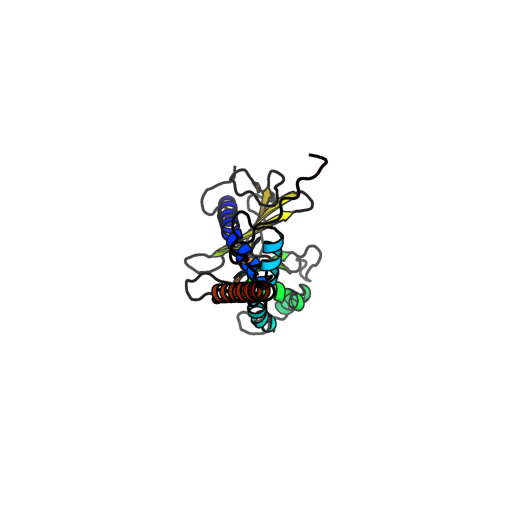 -5.783 -14.867 -0.404 1.00 75.81 226 MET A C 1
ATOM 1857 O O . MET A 1 226 ? -6.395 -15.196 0.618 1.00 75.81 226 MET A O 1
ATOM 1861 N N . PRO A 1 227 ? -6.388 -14.336 -1.481 1.00 71.81 227 PRO A N 1
ATOM 1862 C CA . PRO A 1 227 ? -7.831 -14.314 -1.599 1.00 71.81 227 PRO A CA 1
ATOM 1863 C C . PRO A 1 227 ? -8.338 -15.719 -1.932 1.00 71.81 227 PRO A C 1
ATOM 1865 O O . PRO A 1 227 ? -7.611 -16.538 -2.503 1.00 71.81 227 PRO A O 1
ATOM 1868 N N . ASP A 1 228 ? -9.595 -15.991 -1.593 1.00 76.62 228 ASP A N 1
ATOM 1869 C CA . ASP A 1 228 ? -10.297 -17.135 -2.168 1.00 76.62 228 ASP A CA 1
ATOM 1870 C C . ASP A 1 228 ? -10.468 -16.929 -3.686 1.00 76.62 228 ASP A C 1
ATOM 1872 O O . ASP A 1 228 ? -10.354 -15.815 -4.202 1.00 76.62 228 ASP A O 1
ATOM 1876 N N . LEU A 1 229 ? -10.700 -18.012 -4.432 1.00 81.12 229 LEU A N 1
ATOM 1877 C CA . LEU A 1 229 ? -10.761 -17.962 -5.895 1.00 81.12 229 LEU A CA 1
ATOM 1878 C C . LEU A 1 229 ? -11.821 -16.958 -6.383 1.00 81.12 229 LEU A C 1
ATOM 1880 O O . LEU A 1 229 ? -13.014 -17.173 -6.190 1.00 81.12 229 LEU A O 1
ATOM 1884 N N . GLY A 1 230 ? -11.370 -15.911 -7.080 1.00 75.38 230 GLY A N 1
ATOM 1885 C CA . GLY A 1 230 ? -12.234 -14.872 -7.649 1.00 75.38 230 GLY A CA 1
ATOM 1886 C C . GLY A 1 230 ? -12.629 -13.754 -6.680 1.00 75.38 230 GLY A C 1
ATOM 1887 O O . GLY A 1 230 ? -13.386 -12.873 -7.077 1.00 75.38 230 GLY A O 1
ATOM 1888 N N . GLU A 1 231 ? -12.121 -13.770 -5.447 1.00 85.31 231 GLU A N 1
ATOM 1889 C CA . GLU A 1 231 ? -12.374 -12.732 -4.447 1.00 85.31 231 GLU A CA 1
ATOM 1890 C C . GLU A 1 231 ? -11.240 -11.701 -4.396 1.00 85.31 231 GLU A C 1
ATOM 1892 O O . GLU A 1 231 ? -10.085 -11.980 -4.725 1.00 85.31 231 GLU A O 1
ATOM 1897 N N . ASP A 1 232 ? -11.566 -10.494 -3.936 1.00 87.31 232 ASP A N 1
ATOM 1898 C CA . ASP A 1 232 ? -10.559 -9.474 -3.655 1.00 87.31 232 ASP A CA 1
ATOM 1899 C C . ASP A 1 232 ? -9.838 -9.778 -2.327 1.00 87.31 232 ASP A C 1
ATOM 1901 O O . ASP A 1 232 ? -10.454 -10.242 -1.356 1.00 87.31 232 ASP A O 1
ATOM 1905 N N . PRO A 1 233 ? -8.534 -9.469 -2.213 1.00 91.62 233 PRO A N 1
ATOM 1906 C CA . PRO A 1 233 ? -7.825 -9.630 -0.956 1.00 91.62 233 PRO A CA 1
ATOM 1907 C C . PRO A 1 233 ? -8.408 -8.687 0.107 1.00 91.62 233 PRO A C 1
ATOM 1909 O O . PRO A 1 233 ? -8.716 -7.518 -0.137 1.00 91.62 233 PRO A O 1
ATOM 1912 N N . THR A 1 234 ? -8.513 -9.186 1.336 1.00 93.44 234 THR A N 1
ATOM 1913 C CA . THR A 1 234 ? -9.012 -8.445 2.508 1.00 93.44 234 THR A CA 1
ATOM 1914 C C . THR A 1 234 ? -8.030 -8.575 3.670 1.00 93.44 234 THR A C 1
ATOM 1916 O O . THR A 1 234 ? -7.294 -9.559 3.721 1.00 93.44 234 THR A O 1
ATOM 1919 N N . PRO A 1 235 ? -7.969 -7.632 4.629 1.00 94.69 235 PRO A N 1
ATOM 1920 C CA . PRO A 1 235 ? -7.074 -7.767 5.776 1.00 94.69 235 PRO A CA 1
ATOM 1921 C C . PRO A 1 235 ? -7.445 -8.977 6.642 1.00 94.69 235 PRO A C 1
ATOM 1923 O O . PRO A 1 235 ? -8.593 -9.414 6.673 1.00 94.69 235 PRO A O 1
ATOM 1926 N N . GLU A 1 236 ? -6.486 -9.479 7.415 1.00 94.31 236 GLU A N 1
ATOM 1927 C CA . GLU A 1 236 ? -6.647 -10.693 8.230 1.00 94.31 236 GLU A CA 1
ATOM 1928 C C . GLU A 1 236 ? -7.807 -10.585 9.239 1.00 94.31 236 GLU A C 1
ATOM 1930 O O . GLU A 1 236 ? -8.510 -11.552 9.520 1.00 94.31 236 GLU A O 1
ATOM 1935 N N . PHE A 1 237 ? -8.049 -9.385 9.774 1.00 95.06 237 PHE A N 1
ATOM 1936 C CA . PHE A 1 237 ? -9.127 -9.129 10.731 1.00 95.06 237 PHE A CA 1
ATOM 1937 C C . PHE A 1 237 ? -10.472 -8.770 10.078 1.00 95.06 237 PHE A C 1
ATOM 1939 O O . PHE A 1 237 ? -11.404 -8.439 10.811 1.00 95.06 237 PHE A O 1
ATOM 1946 N N . ALA A 1 238 ? -10.604 -8.805 8.743 1.00 93.25 238 ALA A N 1
ATOM 1947 C CA . ALA A 1 238 ? -11.823 -8.374 8.045 1.00 93.25 238 ALA A CA 1
ATOM 1948 C C . ALA A 1 238 ? -13.084 -9.059 8.598 1.00 93.25 238 ALA A C 1
ATOM 1950 O O . ALA A 1 238 ? -14.064 -8.391 8.916 1.00 93.25 238 ALA A O 1
ATOM 1951 N N . GLY A 1 239 ? -13.018 -10.375 8.828 1.00 91.50 239 GLY A N 1
ATOM 1952 C CA . GLY A 1 239 ? -14.135 -11.163 9.361 1.00 91.50 239 GLY A CA 1
ATOM 1953 C C . GLY A 1 239 ? -14.502 -10.880 10.825 1.00 91.50 239 GLY A C 1
ATOM 1954 O O . GLY A 1 239 ? -15.492 -11.415 11.319 1.00 91.50 239 GLY A O 1
ATOM 1955 N N . VAL A 1 240 ? -13.726 -10.061 11.544 1.00 93.50 240 VAL A N 1
ATOM 1956 C CA . VAL A 1 240 ? -13.972 -9.744 12.960 1.00 93.50 240 VAL A CA 1
ATOM 1957 C C . VAL A 1 240 ? -14.173 -8.255 13.234 1.00 93.50 240 VAL A C 1
ATOM 1959 O O . VAL A 1 240 ? -14.305 -7.882 14.400 1.00 93.50 240 VAL A O 1
ATOM 1962 N N . VAL A 1 241 ? -14.231 -7.406 12.204 1.00 94.50 241 VAL A N 1
ATOM 1963 C CA . VAL A 1 241 ? -14.474 -5.957 12.349 1.00 94.50 241 VAL A CA 1
ATOM 1964 C C . VAL A 1 241 ? -15.744 -5.695 13.169 1.00 94.50 241 VAL A C 1
ATOM 1966 O O . VAL A 1 241 ? -15.699 -5.017 14.195 1.00 94.50 241 VAL A O 1
ATOM 1969 N N . ASP A 1 242 ? -16.841 -6.374 12.840 1.00 93.81 242 ASP A N 1
ATOM 1970 C CA . ASP A 1 242 ? -18.098 -6.242 13.585 1.00 93.81 242 ASP A CA 1
ATOM 1971 C C . ASP A 1 242 ? -18.001 -6.763 15.027 1.00 93.81 242 ASP A C 1
ATOM 1973 O O . ASP A 1 242 ? -18.720 -6.313 15.921 1.00 93.81 242 ASP A O 1
ATOM 1977 N N . ILE A 1 243 ? -17.153 -7.767 15.290 1.00 94.81 243 ILE A N 1
ATOM 1978 C CA . ILE A 1 243 ? -16.891 -8.237 16.662 1.00 94.81 243 ILE A CA 1
ATOM 1979 C C . ILE A 1 243 ? -16.134 -7.150 17.428 1.00 94.81 243 ILE A C 1
ATOM 1981 O O . ILE A 1 243 ? -16.511 -6.828 18.554 1.00 94.81 243 ILE A O 1
ATOM 1985 N N . GLN A 1 244 ? -15.105 -6.562 16.816 1.00 94.56 244 GLN A N 1
ATOM 1986 C CA . GLN A 1 244 ? -14.318 -5.479 17.397 1.00 94.56 244 GLN A CA 1
ATOM 1987 C C . GLN A 1 244 ? -15.208 -4.288 17.786 1.00 94.56 244 GLN A C 1
ATOM 1989 O O . GLN A 1 244 ? -15.081 -3.766 18.900 1.00 94.56 244 GLN A O 1
ATOM 1994 N N . ASP A 1 245 ? -16.151 -3.903 16.928 1.00 93.62 245 ASP A N 1
ATOM 1995 C CA . ASP A 1 245 ? -17.072 -2.796 17.203 1.00 93.62 245 ASP A CA 1
ATOM 1996 C C . ASP A 1 245 ? -18.082 -3.129 18.301 1.00 93.62 245 ASP A C 1
ATOM 1998 O O . ASP A 1 245 ? -18.298 -2.325 19.215 1.00 93.62 245 ASP A O 1
ATOM 2002 N N . ARG A 1 246 ? -18.623 -4.354 18.309 1.00 93.56 246 ARG A N 1
ATOM 2003 C CA . ARG A 1 246 ? -19.479 -4.838 19.404 1.00 93.56 246 ARG A CA 1
ATOM 2004 C C . ARG A 1 246 ? -18.757 -4.835 20.747 1.00 93.56 246 ARG A C 1
ATOM 2006 O O . ARG A 1 246 ? -19.352 -4.460 21.758 1.00 93.56 246 ARG A O 1
ATOM 2013 N N . VAL A 1 247 ? -17.482 -5.223 20.778 1.00 94.00 247 VAL A N 1
ATOM 2014 C CA . VAL A 1 247 ? -16.683 -5.194 22.009 1.00 94.00 247 VAL A CA 1
ATOM 2015 C C . VAL A 1 247 ? -16.467 -3.755 22.482 1.00 94.00 247 VAL A C 1
ATOM 2017 O O . VAL A 1 247 ? -16.707 -3.468 23.658 1.00 94.00 247 VAL A O 1
ATOM 2020 N N . ASN A 1 248 ? -16.095 -2.840 21.583 1.00 93.31 248 ASN A N 1
ATOM 2021 C CA . ASN A 1 248 ? -15.907 -1.421 21.909 1.00 93.31 248 ASN A CA 1
ATOM 2022 C C . ASN A 1 248 ? -17.194 -0.782 22.456 1.00 93.31 248 ASN A C 1
ATOM 2024 O O . ASN A 1 248 ? -17.158 -0.083 23.474 1.00 93.31 248 ASN A O 1
ATOM 2028 N N . MET A 1 249 ? -18.339 -1.074 21.831 1.00 92.00 249 MET A N 1
ATOM 2029 C CA . MET A 1 249 ? -19.657 -0.627 22.287 1.00 92.00 249 MET A CA 1
ATOM 2030 C C . MET A 1 249 ? -20.022 -1.226 23.655 1.00 92.00 249 MET A C 1
ATOM 2032 O O . MET A 1 249 ? -20.433 -0.520 24.576 1.00 92.00 249 MET A O 1
ATOM 2036 N N . GLY A 1 250 ? -19.816 -2.531 23.843 1.00 92.75 250 GLY A N 1
ATOM 2037 C CA . GLY A 1 250 ? -20.088 -3.204 25.114 1.00 92.75 250 GLY A CA 1
ATOM 2038 C C . GLY A 1 250 ? -19.219 -2.697 26.271 1.00 92.75 250 GLY A C 1
ATOM 2039 O O . GLY A 1 250 ? -19.668 -2.650 27.419 1.00 92.75 250 GLY A O 1
ATOM 2040 N N . ILE A 1 251 ? -17.971 -2.304 26.007 1.00 92.50 251 ILE A N 1
ATOM 2041 C CA . ILE A 1 251 ? -17.111 -1.648 27.003 1.00 92.50 251 ILE A CA 1
ATOM 2042 C C . ILE A 1 251 ? -17.638 -0.249 27.319 1.00 92.50 251 ILE A C 1
ATOM 2044 O O . ILE A 1 251 ? -17.785 0.074 28.499 1.00 92.50 251 ILE A O 1
ATOM 2048 N N . LEU A 1 252 ? -17.989 0.546 26.303 1.00 91.88 252 LEU A N 1
ATOM 2049 C CA . LEU A 1 252 ? -18.535 1.891 26.493 1.00 91.88 252 LEU A CA 1
ATOM 2050 C C . LEU A 1 252 ? -19.786 1.872 27.379 1.00 91.88 252 LEU A C 1
ATOM 2052 O O . LEU A 1 252 ? -19.846 2.588 28.380 1.00 91.88 252 LEU A O 1
ATOM 2056 N N . ASN A 1 253 ? -20.741 0.994 27.068 1.00 90.69 253 ASN A N 1
ATOM 2057 C CA . ASN A 1 253 ? -21.986 0.857 27.822 1.00 90.69 253 ASN A CA 1
ATOM 2058 C C . ASN A 1 253 ? -21.738 0.475 29.286 1.00 90.69 253 ASN A C 1
ATOM 2060 O O . ASN A 1 253 ? -22.341 1.051 30.193 1.00 90.69 253 ASN A O 1
ATOM 2064 N N . ARG A 1 254 ? -20.794 -0.439 29.549 1.00 91.94 254 ARG A N 1
ATOM 2065 C CA . ARG A 1 254 ? -20.409 -0.812 30.921 1.00 91.94 254 ARG A CA 1
ATOM 2066 C C . ARG A 1 254 ? -19.740 0.338 31.669 1.00 91.94 254 ARG A C 1
ATOM 2068 O O . ARG A 1 254 ? -20.048 0.566 32.839 1.00 91.94 254 ARG A O 1
ATOM 2075 N N . MET A 1 255 ? -18.853 1.080 31.008 1.00 90.94 255 MET A N 1
ATOM 2076 C CA . MET A 1 255 ? -18.218 2.256 31.601 1.00 90.94 255 MET A CA 1
ATOM 2077 C C . MET A 1 255 ? -19.255 3.334 31.939 1.00 90.94 255 MET A C 1
ATOM 2079 O O . MET A 1 255 ? -19.192 3.927 33.018 1.00 90.94 255 MET A O 1
ATOM 2083 N N . ALA A 1 256 ? -20.211 3.582 31.040 1.00 87.75 256 ALA A N 1
ATOM 2084 C CA . ALA A 1 256 ? -21.283 4.549 31.246 1.00 87.75 256 ALA A CA 1
ATOM 2085 C C . ALA A 1 256 ? -22.182 4.132 32.419 1.00 87.75 256 ALA A C 1
ATOM 2087 O O . ALA A 1 256 ? -22.378 4.917 33.348 1.00 87.75 256 ALA A O 1
ATOM 2088 N N . ALA A 1 257 ? -22.648 2.879 32.433 1.00 89.12 257 ALA A N 1
ATOM 2089 C CA . ALA A 1 257 ? -23.467 2.331 33.513 1.00 89.12 257 ALA A CA 1
ATOM 2090 C C . ALA A 1 257 ? -22.761 2.415 34.876 1.00 89.12 257 ALA A C 1
ATOM 2092 O O . ALA A 1 257 ? -23.370 2.834 35.859 1.00 89.12 257 ALA A O 1
ATOM 2093 N N . SER A 1 258 ? -21.463 2.098 34.930 1.00 89.38 258 SER A N 1
ATOM 2094 C CA . SER A 1 258 ? -20.650 2.221 36.146 1.00 89.38 258 SER A CA 1
ATOM 2095 C C . SER A 1 258 ? -20.605 3.663 36.666 1.00 89.38 258 SER A C 1
ATOM 2097 O O . SER A 1 258 ? -20.834 3.904 37.853 1.00 89.38 258 SER A O 1
ATOM 2099 N N . ARG A 1 259 ? -20.410 4.651 35.779 1.00 84.44 259 ARG A N 1
ATOM 2100 C CA . ARG A 1 259 ? -20.431 6.071 36.169 1.00 84.44 259 ARG A CA 1
ATOM 2101 C C . ARG A 1 259 ? -21.802 6.523 36.657 1.00 84.44 259 ARG A C 1
ATOM 2103 O O . ARG A 1 259 ? -21.879 7.145 37.712 1.00 84.44 259 ARG A O 1
ATOM 2110 N N . TYR A 1 260 ? -22.874 6.201 35.934 1.00 84.31 260 TYR A N 1
ATOM 2111 C CA . TYR A 1 260 ? -24.229 6.577 36.349 1.00 84.31 260 TYR A CA 1
ATOM 2112 C C . TYR A 1 260 ? -24.637 5.905 37.665 1.00 84.31 260 TYR A C 1
ATOM 2114 O O . TYR A 1 260 ? -25.234 6.554 38.518 1.00 84.31 260 TYR A O 1
ATOM 2122 N N . SER A 1 261 ? -24.257 4.643 37.881 1.00 84.31 261 SER A N 1
ATOM 2123 C CA . SER A 1 261 ? -24.500 3.952 39.150 1.00 84.31 261 SER A CA 1
ATOM 2124 C C . SER A 1 261 ? -23.668 4.520 40.306 1.00 84.31 261 SER A C 1
ATOM 2126 O O . SER A 1 261 ? -24.111 4.460 41.455 1.00 84.31 261 SER A O 1
ATOM 2128 N N . GLY A 1 262 ? -22.477 5.063 40.030 1.00 82.94 262 GLY A N 1
ATOM 2129 C CA . GLY A 1 262 ? -21.624 5.704 41.034 1.00 82.94 262 GLY A CA 1
ATOM 2130 C C . GLY A 1 262 ? -22.220 6.995 41.605 1.00 82.94 262 GLY A C 1
ATOM 2131 O O . GLY A 1 262 ? -22.007 7.308 42.776 1.00 82.94 262 GLY A O 1
ATOM 2132 N N . PHE A 1 263 ? -23.030 7.712 40.819 1.00 78.19 263 PHE A N 1
ATOM 2133 C CA . PHE A 1 263 ? -23.712 8.936 41.242 1.00 78.19 263 PHE A CA 1
ATOM 2134 C C . PHE A 1 263 ? -25.222 8.706 41.347 1.00 78.19 263 PHE A C 1
ATOM 2136 O O . PHE A 1 263 ? -25.971 8.950 40.402 1.00 78.19 263 PHE A O 1
ATOM 2143 N N . ARG A 1 264 ? -25.695 8.270 42.525 1.00 75.31 264 ARG A N 1
ATOM 2144 C CA . ARG A 1 264 ? -27.138 8.126 42.784 1.00 75.31 264 ARG A CA 1
ATOM 2145 C C . ARG A 1 264 ? -27.848 9.460 42.554 1.00 75.31 264 ARG A C 1
ATOM 2147 O O . ARG A 1 264 ? -27.656 10.407 43.318 1.00 75.31 264 ARG A O 1
ATOM 2154 N N . GLN A 1 265 ? -28.701 9.516 41.536 1.00 75.75 265 GLN A N 1
ATOM 2155 C CA . GLN A 1 265 ? -29.546 10.676 41.287 1.00 75.75 265 GLN A CA 1
ATOM 2156 C C . GLN A 1 265 ? -30.583 10.786 42.407 1.00 75.75 265 GLN A C 1
ATOM 2158 O O . GLN A 1 265 ? -31.460 9.936 42.558 1.00 75.75 265 GLN A O 1
ATOM 2163 N N . LYS A 1 266 ? -30.457 11.829 43.229 1.00 77.62 266 LYS A N 1
ATOM 2164 C CA . LYS A 1 266 ? -31.463 12.186 44.229 1.00 77.62 266 LYS A CA 1
ATOM 2165 C C . LYS A 1 266 ? -32.445 13.147 43.579 1.00 77.62 266 LYS A C 1
ATOM 2167 O O . LYS A 1 266 ? -32.032 14.148 43.003 1.00 77.62 266 LYS A O 1
ATOM 2172 N N . TRP A 1 267 ? -33.731 12.858 43.699 1.00 77.94 267 TRP A N 1
ATOM 2173 C CA . TRP A 1 267 ? -34.792 13.747 43.247 1.00 77.94 267 TRP A CA 1
ATOM 2174 C C . TRP A 1 267 ? -35.619 14.198 44.447 1.00 77.94 267 TRP A C 1
ATOM 2176 O O . TRP A 1 267 ? -35.778 13.471 45.426 1.00 77.94 267 TRP A O 1
ATOM 2186 N N . ILE A 1 268 ? -36.123 15.425 44.374 1.00 79.25 268 ILE A N 1
ATOM 2187 C CA . ILE A 1 268 ? -36.999 16.011 45.383 1.00 79.25 268 ILE A CA 1
ATOM 2188 C C . ILE A 1 268 ? -38.239 16.514 44.648 1.00 79.25 268 ILE A C 1
ATOM 2190 O O . ILE A 1 268 ? -38.125 17.284 43.697 1.00 79.25 268 ILE A O 1
ATOM 2194 N N . LYS A 1 269 ? -39.427 16.086 45.082 1.00 78.12 269 LYS A N 1
ATOM 2195 C CA . LYS A 1 269 ? -40.715 16.553 44.550 1.00 78.12 269 LYS A CA 1
ATOM 2196 C C . LYS A 1 269 ? -41.469 17.295 45.651 1.00 78.12 269 LYS A C 1
ATOM 2198 O O . LYS A 1 269 ? -41.556 16.804 46.769 1.00 78.12 269 LYS A O 1
ATOM 2203 N N . GLY A 1 270 ? -42.000 18.479 45.339 1.00 80.62 270 GLY A N 1
ATOM 2204 C CA . GLY A 1 270 ? -42.804 19.278 46.277 1.00 80.62 270 GLY A CA 1
ATOM 2205 C C . GLY A 1 270 ? -42.017 20.184 47.235 1.00 80.62 270 GLY A C 1
ATOM 2206 O O . GLY A 1 270 ? -42.625 20.825 48.089 1.00 80.62 270 GLY A O 1
ATOM 2207 N N . HIS A 1 271 ? -40.691 20.291 47.100 1.00 77.50 271 HIS A N 1
ATOM 2208 C CA . HIS A 1 271 ? -39.911 21.227 47.911 1.00 77.50 271 HIS A CA 1
ATOM 2209 C C . HIS A 1 271 ? -40.020 22.653 47.355 1.00 77.50 271 HIS A C 1
ATOM 2211 O O . HIS A 1 271 ? -39.658 22.920 46.210 1.00 77.50 271 HIS A O 1
ATOM 2217 N N . LYS A 1 272 ? -40.530 23.579 48.174 1.00 76.69 272 LYS A N 1
ATOM 2218 C CA . LYS A 1 272 ? -40.477 25.017 47.897 1.00 76.69 272 LYS A CA 1
ATOM 2219 C C . LYS A 1 272 ? -39.078 25.524 48.246 1.00 76.69 272 LYS A C 1
ATOM 2221 O O . LYS A 1 272 ? -38.751 25.643 49.424 1.00 76.69 272 LYS A O 1
ATOM 2226 N N . PHE A 1 273 ? -38.260 25.808 47.236 1.00 78.50 273 PHE A N 1
ATOM 2227 C CA . PHE A 1 273 ? -36.975 26.473 47.445 1.00 78.50 273 PHE A CA 1
ATOM 2228 C C . PHE A 1 273 ? -37.213 27.878 48.007 1.00 78.50 273 PHE A C 1
ATOM 2230 O O . PHE A 1 273 ? -38.051 28.623 47.492 1.00 78.50 273 PHE A O 1
ATOM 2237 N N . ALA A 1 274 ? -36.492 28.240 49.068 1.00 75.12 274 ALA A N 1
ATOM 2238 C CA . ALA A 1 274 ? -36.524 29.599 49.586 1.00 75.12 274 ALA A CA 1
ATOM 2239 C C . ALA A 1 274 ? -35.961 30.540 48.512 1.00 75.12 274 ALA A C 1
ATOM 2241 O O . ALA A 1 274 ? -34.782 30.459 48.166 1.00 75.12 274 ALA A O 1
ATOM 2242 N N . LYS A 1 275 ? -36.802 31.425 47.967 1.00 68.12 275 LYS A N 1
ATOM 2243 C CA . LYS A 1 275 ? -36.332 32.511 47.106 1.00 68.12 275 LYS A CA 1
ATOM 2244 C C . LYS A 1 275 ? -35.550 33.491 47.977 1.00 68.12 275 LYS A C 1
ATOM 2246 O O . LYS A 1 275 ? -36.150 34.287 48.692 1.00 68.12 275 LYS A O 1
ATOM 2251 N N . LYS A 1 276 ? -34.222 33.427 47.928 1.00 68.81 276 LYS A N 1
ATOM 2252 C CA . LYS A 1 276 ? -33.383 34.565 48.306 1.00 68.81 276 LYS A CA 1
ATOM 2253 C C . LYS A 1 276 ? -33.246 35.444 47.072 1.00 68.81 276 LYS A C 1
ATOM 2255 O O . LYS A 1 276 ? -32.645 35.024 46.090 1.00 68.81 276 LYS A O 1
ATOM 2260 N N . VAL A 1 277 ? -33.867 36.615 47.125 1.00 65.69 277 VAL A N 1
ATOM 2261 C CA . VAL A 1 277 ?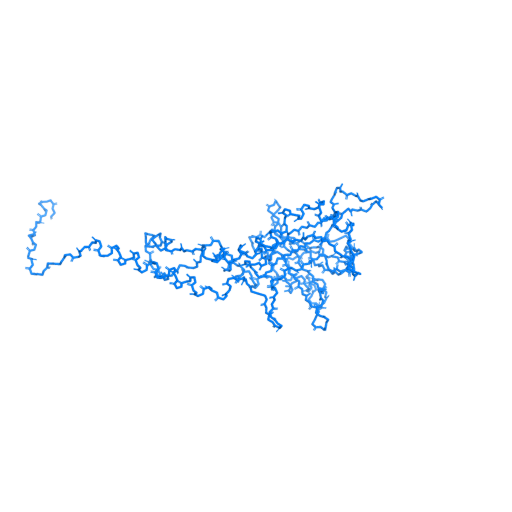 -33.572 37.707 46.197 1.00 65.69 277 VAL A CA 1
ATOM 2262 C C . VAL A 1 277 ? -32.283 38.351 46.695 1.00 65.69 277 VAL A C 1
ATOM 2264 O O . VAL A 1 277 ? -32.132 38.567 47.901 1.00 65.69 277 VAL A O 1
ATOM 2267 N N . ASP A 1 278 ? -31.332 38.545 45.790 1.00 58.03 278 ASP A N 1
ATOM 2268 C CA . ASP A 1 278 ? -30.085 39.240 46.079 1.00 58.03 278 ASP A CA 1
ATOM 2269 C C . ASP A 1 278 ? -30.419 40.704 46.413 1.00 58.03 278 ASP A C 1
ATOM 2271 O O . ASP A 1 278 ? -31.057 41.357 45.598 1.00 58.03 278 ASP A O 1
ATOM 2275 N N . PRO A 1 279 ? -30.051 41.249 47.585 1.00 63.62 279 PRO A N 1
ATOM 2276 C CA . PRO A 1 279 ? -30.358 42.640 47.916 1.00 63.62 279 PRO A CA 1
ATOM 2277 C C . PRO A 1 279 ? -29.663 43.669 47.001 1.00 63.62 279 PRO A C 1
ATOM 2279 O O . PRO A 1 279 ? -29.931 44.860 47.147 1.00 63.62 279 PRO A O 1
ATOM 2282 N N . ALA A 1 280 ? -28.786 43.240 46.084 1.00 60.25 280 ALA A N 1
ATOM 2283 C CA . ALA A 1 280 ? -28.125 44.095 45.099 1.00 60.25 280 ALA A CA 1
ATOM 2284 C C . ALA A 1 280 ? -28.701 44.015 43.663 1.00 60.25 280 ALA A C 1
ATOM 2286 O O . ALA A 1 280 ? -28.140 44.652 42.771 1.00 60.25 280 ALA A O 1
ATOM 2287 N N . THR A 1 281 ? -29.795 43.275 43.416 1.00 50.88 281 THR A N 1
ATOM 2288 C CA . THR A 1 281 ? -30.550 43.312 42.136 1.00 50.88 281 THR A CA 1
ATOM 2289 C C . THR A 1 281 ? -32.054 43.294 42.372 1.00 50.88 281 THR A C 1
ATOM 2291 O O . THR A 1 281 ? -32.771 43.953 41.591 1.00 50.88 281 THR A O 1
#

Mean predicted aligned error: 7.02 Å

Solvent-accessible surface area (backbone atoms only — not comparable to full-atom values): 16079 Å² total; per-residue (Å²): 118,55,54,74,55,82,89,35,67,51,24,47,47,38,53,50,45,47,53,49,58,68,48,44,63,59,44,52,51,36,42,27,36,39,74,42,58,52,85,76,80,81,74,63,97,81,63,52,67,72,55,54,60,53,51,61,69,26,57,67,54,61,42,36,53,54,23,46,61,56,39,75,72,61,73,88,91,74,43,58,45,99,86,67,48,79,28,67,67,58,41,50,45,41,54,75,50,43,34,86,79,47,49,58,58,28,46,42,32,6,27,38,50,8,30,12,27,39,36,56,45,72,29,96,86,43,63,41,97,87,73,43,57,30,73,33,59,42,79,41,56,62,82,33,42,52,73,42,59,36,88,88,79,68,45,77,50,42,26,38,41,44,49,72,42,84,87,82,30,32,30,41,36,35,35,26,33,33,46,35,33,41,43,33,34,35,74,55,73,47,69,101,60,78,77,68,52,62,73,36,54,41,81,68,53,97,45,96,85,36,50,76,52,91,69,79,43,41,41,57,45,78,44,58,32,85,47,60,95,95,50,76,52,54,27,66,37,59,93,41,50,70,55,55,52,51,49,26,41,54,40,38,54,50,55,50,51,52,54,54,66,70,53,77,85,81,83,83,83,90,76,81,76,82,85,77,76,60,96,88,114

Secondary structure (DSSP, 8-state):
----STTSHHHHHHHHHHHHHHHHHHHHHHHHHHTT----S---TT--HHHHHHHHTT---HHHHHHHHHHTT------B-TTSSB-HHHHHHHHHTTHHHHHHHHHHHHHHHSEEEEEEEEEEEEE-TTSSEEEEEEEE-TTTEEEEE-TTT--EEEEEEEEE-TTT--EEEEEE-SSEEEEEEESS---SS---STTSEEE--SSTT-EE-S-SS-SEEEEE--PPTTPPP--TTGGGHHHHHHHHHHHHHHHHHHHHHHS-----SS--------TT-

Foldseek 3Di:
DFDCPPPDLSVCLLVVLVVLVVCVVVLVQLVCLQVQNHDFDDDDPDDDVVVVVLLSVLTDRPLNVQLVVVLVPDFDPADADPVRHGDPLVRV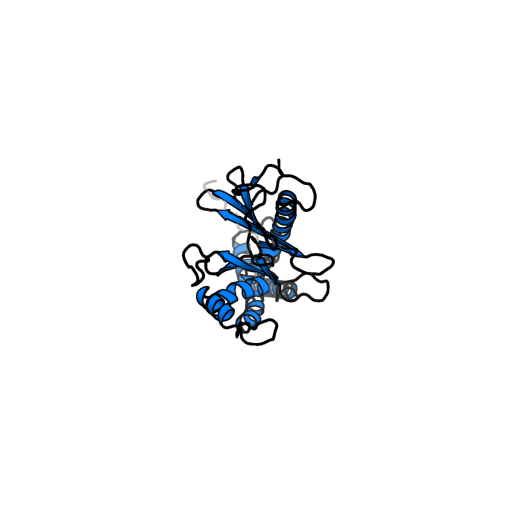LCVVLVVRVVVSVQSSLCQRRQKWKKFWDFDPPDADPVRGGRIHIDTDHSSFKDFDADPVPRATAWMKGWDQDPPPQKIWMWIWGQFFIWIKIFPDRDDPRQDSDSNGIDTDDPDPRGHTDDRSGTRMDMDGDDDDVPDGGDHSCPVCPVVSSVSSVVSSVVSVVVVCVVDPDDDDPPDDDPDDDDPVD

pLDDT: mean 90.65, std 8.46, range [50.88, 98.5]